Protein AF-A0A956ATU4-F1 (afdb_monomer_lite)

Sequence (246 aa):
MSSLQFRFESAPEGGYQGIFKASRLVDGAIAVQNAGSSNPGLYYQVGGSGLNGLFARGLDSARALASVNAALVKAYDARFGVGAWRRDAAKPPAEARLTSLQVSLPRSPEAIDPEVSAMMYSVGPVLGPAGLTDPATYAAIYADAFAEIARSHAEGHAIAGLRITMLSTGIYAARVADPPALFAQAAACIVDGLLAATRAHPELAKVIVLINTEAHPSSKERVAFARAAKARGLQFDSSGFSVPLA

pLDDT: mean 96.02, std 3.62, range [65.38, 98.81]

Structure (mmCIF, N/CA/C/O backbone):
data_AF-A0A956ATU4-F1
#
_entry.id   AF-A0A956ATU4-F1
#
loop_
_atom_site.group_PDB
_atom_site.id
_atom_site.type_symbol
_atom_site.label_atom_id
_atom_site.label_alt_id
_atom_site.label_comp_id
_atom_site.label_asym_id
_atom_site.label_entity_id
_atom_site.label_seq_id
_atom_site.pdbx_PDB_ins_code
_atom_site.Cartn_x
_atom_site.Cartn_y
_atom_site.Cartn_z
_atom_site.occupancy
_atom_site.B_iso_or_equiv
_atom_site.auth_seq_id
_atom_site.auth_comp_id
_atom_site.auth_asym_id
_atom_site.auth_atom_id
_atom_site.pdbx_PDB_model_num
ATOM 1 N N . MET A 1 1 ? -24.868 -2.137 10.047 1.00 65.38 1 MET A N 1
ATOM 2 C CA . MET A 1 1 ? -24.256 -2.472 8.743 1.00 65.38 1 MET A CA 1
ATOM 3 C C . MET A 1 1 ? -22.763 -2.265 8.885 1.00 65.38 1 MET A C 1
ATOM 5 O O . MET A 1 1 ? -22.383 -1.238 9.437 1.00 65.38 1 MET A O 1
ATOM 9 N N . SER A 1 2 ? -21.940 -3.234 8.491 1.00 92.31 2 SER A N 1
ATOM 10 C CA . SER A 1 2 ? -20.483 -3.081 8.507 1.00 92.31 2 SER A CA 1
ATOM 11 C C . SER A 1 2 ? -20.032 -2.210 7.328 1.00 92.31 2 SER A C 1
ATOM 13 O O . SER A 1 2 ? -20.683 -2.162 6.281 1.00 92.31 2 SER A O 1
ATOM 15 N N . SER A 1 3 ? -18.942 -1.470 7.505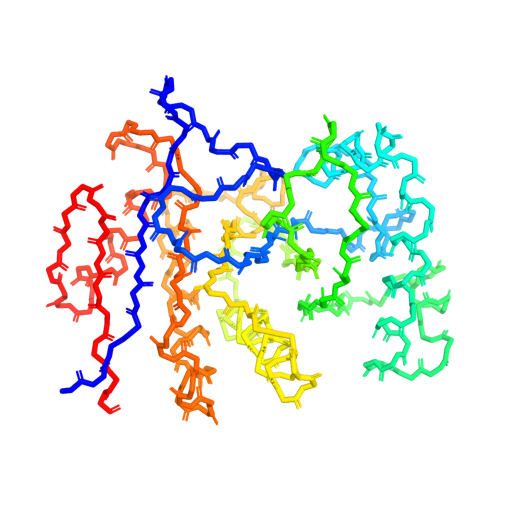 1.00 96.56 3 SER A N 1
ATOM 16 C CA . SER A 1 3 ? -18.352 -0.627 6.465 1.00 96.56 3 SER A CA 1
ATOM 17 C C . SER A 1 3 ? -16.832 -0.673 6.553 1.00 96.56 3 SER A C 1
ATOM 19 O O . SER A 1 3 ? -16.276 -0.842 7.635 1.00 96.56 3 SER A O 1
ATOM 21 N N . LEU A 1 4 ? -16.165 -0.515 5.410 1.00 98.19 4 LEU A N 1
ATOM 22 C CA . LEU A 1 4 ? -14.722 -0.306 5.353 1.00 98.19 4 LEU A CA 1
ATOM 23 C C . LEU A 1 4 ? -14.435 1.198 5.366 1.00 98.19 4 LEU A C 1
ATOM 25 O O . LEU A 1 4 ? -14.981 1.948 4.550 1.00 98.19 4 LEU A O 1
ATOM 29 N N . GLN A 1 5 ? -13.592 1.642 6.297 1.00 98.50 5 GLN A N 1
ATOM 30 C CA . GLN A 1 5 ? -13.282 3.058 6.484 1.00 98.50 5 GLN A CA 1
ATOM 31 C C . GLN A 1 5 ? -12.003 3.453 5.744 1.00 98.50 5 GLN A C 1
ATOM 33 O O . GLN A 1 5 ? -10.962 2.823 5.916 1.00 98.50 5 GLN A O 1
ATOM 38 N N . PHE A 1 6 ? -12.081 4.542 4.980 1.00 98.69 6 PHE A N 1
ATOM 39 C CA . PHE A 1 6 ? -10.954 5.179 4.308 1.00 98.69 6 PHE A CA 1
ATOM 40 C C . PHE A 1 6 ? -10.750 6.563 4.915 1.00 98.69 6 PHE A C 1
ATOM 42 O O . PHE A 1 6 ? -11.658 7.393 4.877 1.00 98.69 6 PHE A O 1
ATOM 49 N N . ARG A 1 7 ? -9.572 6.825 5.479 1.00 98.62 7 ARG A N 1
ATOM 50 C CA . ARG A 1 7 ? -9.251 8.094 6.140 1.00 98.62 7 ARG A CA 1
ATOM 51 C C . ARG A 1 7 ? -8.068 8.770 5.472 1.00 98.62 7 ARG A C 1
ATOM 53 O O . ARG A 1 7 ? -7.059 8.126 5.209 1.00 98.62 7 ARG A O 1
ATOM 60 N N . PHE A 1 8 ? -8.189 10.065 5.208 1.00 98.25 8 PHE A N 1
ATOM 61 C CA . PHE A 1 8 ? -7.073 10.877 4.739 1.00 98.25 8 PHE A CA 1
ATOM 62 C C . PHE A 1 8 ? -6.136 11.179 5.905 1.00 98.25 8 PHE A C 1
ATOM 64 O O . PHE A 1 8 ? -6.543 11.798 6.886 1.00 98.25 8 PHE A O 1
ATOM 71 N N . GLU A 1 9 ? -4.881 10.763 5.785 1.00 98.00 9 GLU A N 1
ATOM 72 C CA . GLU A 1 9 ? -3.866 10.927 6.818 1.00 98.00 9 GLU A CA 1
ATOM 73 C C . GLU A 1 9 ? -2.759 11.853 6.322 1.00 98.00 9 GLU A C 1
ATOM 75 O O . GLU A 1 9 ? -2.159 11.618 5.274 1.00 98.00 9 GLU A O 1
ATOM 80 N N . SER A 1 10 ? -2.487 12.899 7.095 1.00 97.38 10 SER A N 1
ATOM 81 C CA . SER A 1 10 ? -1.451 13.889 6.816 1.00 97.38 10 SER A CA 1
ATOM 82 C C . SER A 1 10 ? -0.654 14.150 8.086 1.00 97.38 10 SER A C 1
ATOM 84 O O . SER A 1 10 ? -1.182 14.027 9.196 1.00 97.38 10 SER A O 1
ATOM 86 N N . ALA A 1 11 ? 0.604 14.545 7.923 1.00 96.75 11 ALA A N 1
ATOM 87 C CA . ALA A 1 11 ? 1.411 15.015 9.034 1.00 96.75 11 ALA A CA 1
ATOM 88 C C . ALA A 1 11 ? 0.836 16.327 9.611 1.00 96.75 11 ALA A C 1
ATOM 90 O O . ALA A 1 11 ? 0.160 17.067 8.888 1.00 96.75 11 ALA A O 1
ATOM 91 N N . PRO A 1 12 ? 1.097 16.651 10.891 1.00 93.88 12 PRO A N 1
ATOM 92 C CA . PRO A 1 12 ? 0.608 17.881 11.528 1.00 93.88 12 PRO A CA 1
ATOM 93 C C . PRO A 1 12 ? 0.982 19.169 10.782 1.00 93.88 12 PRO A C 1
ATOM 95 O O . PRO A 1 12 ? 0.205 20.116 10.749 1.00 93.88 12 PRO A O 1
ATOM 98 N N . GLU A 1 13 ? 2.157 19.185 10.162 1.00 94.19 13 GLU A N 1
ATOM 99 C CA . GLU A 1 13 ? 2.682 20.263 9.323 1.00 94.19 13 GLU A CA 1
ATOM 100 C C . GLU A 1 13 ? 2.039 20.334 7.924 1.00 94.19 13 GLU A C 1
ATOM 102 O O . GLU A 1 13 ? 2.376 21.205 7.127 1.00 94.19 13 GLU A O 1
ATOM 107 N N . GLY A 1 14 ? 1.120 19.421 7.608 1.00 94.12 14 GLY A N 1
ATOM 108 C CA . GLY A 1 14 ? 0.378 19.374 6.350 1.00 94.12 14 GLY A CA 1
ATOM 109 C C . GLY A 1 14 ? 1.027 18.543 5.240 1.00 94.12 14 GLY A C 1
ATOM 110 O O . GLY A 1 14 ? 0.416 18.379 4.184 1.00 94.12 14 GLY A O 1
ATOM 111 N N . GLY A 1 15 ? 2.223 17.994 5.466 1.00 96.38 15 GLY A N 1
ATOM 112 C CA . GLY A 1 15 ? 2.891 17.071 4.543 1.00 96.38 15 GLY A CA 1
ATOM 113 C C . GLY A 1 15 ? 2.336 15.641 4.590 1.00 96.38 15 GLY A C 1
ATOM 114 O O . GLY A 1 15 ? 1.386 15.344 5.317 1.00 96.38 15 GLY A O 1
ATOM 115 N N . TYR A 1 16 ? 2.962 14.732 3.839 1.00 96.19 16 TYR A N 1
ATOM 116 C CA . TYR A 1 16 ? 2.726 13.291 3.991 1.00 96.19 16 TYR A CA 1
ATOM 117 C C . TYR A 1 16 ? 3.154 12.819 5.382 1.00 96.19 16 TYR A C 1
ATOM 119 O O . TYR A 1 16 ? 4.191 13.234 5.900 1.00 96.19 16 TYR A O 1
ATOM 127 N N . GLN A 1 17 ? 2.402 11.883 5.955 1.00 96.50 17 GLN A N 1
ATOM 128 C CA . GLN A 1 17 ? 2.787 11.213 7.188 1.00 96.50 17 GLN A CA 1
ATOM 129 C C . GLN A 1 17 ? 4.078 10.411 6.974 1.00 96.50 17 GLN A C 1
ATOM 131 O O . GLN A 1 17 ? 4.236 9.693 5.978 1.00 96.50 17 GLN A O 1
ATOM 136 N N . GLY A 1 18 ? 5.005 10.517 7.931 1.00 96.19 18 GLY A N 1
ATOM 137 C CA . GLY A 1 18 ? 6.262 9.772 7.901 1.00 96.19 18 GLY A CA 1
ATOM 138 C C . GLY A 1 18 ? 6.028 8.259 7.857 1.00 96.19 18 GLY A C 1
ATOM 139 O O . GLY A 1 18 ? 5.201 7.727 8.596 1.00 96.19 18 GLY A O 1
ATOM 140 N N . ILE A 1 19 ? 6.785 7.552 7.014 1.00 95.38 19 ILE A N 1
ATOM 141 C CA . ILE A 1 19 ? 6.571 6.123 6.720 1.00 95.38 19 ILE A CA 1
ATOM 142 C C . ILE A 1 19 ? 6.586 5.214 7.953 1.00 95.38 19 ILE A C 1
ATOM 144 O O . ILE A 1 19 ? 5.854 4.237 7.974 1.00 95.38 19 ILE A O 1
ATOM 148 N N . PHE A 1 20 ? 7.359 5.557 8.986 1.00 97.44 20 PHE A N 1
ATOM 149 C CA . PHE A 1 20 ? 7.457 4.801 10.235 1.00 97.44 20 PHE A CA 1
ATOM 150 C C . PHE A 1 20 ? 6.916 5.567 11.444 1.00 97.44 20 PHE A C 1
ATOM 152 O O . PHE A 1 20 ? 7.340 5.327 12.568 1.00 97.44 20 PHE A O 1
ATOM 159 N N . LYS A 1 21 ? 6.000 6.515 11.225 1.00 97.31 21 LYS A N 1
ATOM 160 C CA . LYS A 1 21 ? 5.284 7.204 12.304 1.00 97.31 21 LYS A CA 1
ATOM 161 C C . LYS A 1 21 ? 3.958 6.511 12.605 1.00 97.31 21 LYS A C 1
ATOM 163 O O . LYS A 1 21 ? 3.293 6.066 11.666 1.00 97.31 21 LYS A O 1
ATOM 168 N N . ALA A 1 22 ? 3.546 6.490 13.873 1.00 96.44 22 ALA A N 1
ATOM 169 C CA . ALA A 1 22 ? 2.198 6.085 14.265 1.00 96.44 22 ALA A CA 1
ATOM 170 C C . ALA A 1 22 ? 1.119 6.877 13.516 1.00 96.44 22 ALA A C 1
ATOM 172 O O . ALA A 1 22 ? 1.377 7.939 12.929 1.00 96.44 22 ALA A O 1
ATOM 173 N N . SER A 1 23 ? -0.094 6.335 13.526 1.00 97.44 23 SER A N 1
ATOM 174 C CA . SER A 1 23 ? -1.280 7.049 13.072 1.00 97.44 23 SER A CA 1
ATOM 175 C C . SER A 1 23 ? -1.981 7.686 14.262 1.00 97.44 23 SER A C 1
ATOM 177 O O . SER A 1 23 ? -2.080 7.080 15.316 1.00 97.44 23 SER A O 1
ATOM 179 N N . ARG A 1 24 ? -2.520 8.896 14.092 1.00 96.62 24 ARG A N 1
ATOM 180 C CA . ARG A 1 24 ? -3.414 9.514 15.094 1.00 96.62 24 ARG A CA 1
ATOM 181 C C . ARG A 1 24 ? -4.886 9.161 14.870 1.00 96.62 24 ARG A C 1
ATOM 183 O O . ARG A 1 24 ? -5.750 9.671 15.571 1.00 96.62 24 ARG A O 1
ATOM 190 N N . LEU A 1 25 ? -5.172 8.385 13.824 1.00 97.50 25 LEU A N 1
ATOM 191 C CA . LEU A 1 25 ? -6.524 8.053 13.368 1.00 97.50 25 LEU A CA 1
ATOM 192 C C . LEU A 1 25 ? -6.919 6.616 13.724 1.00 97.50 25 LEU A C 1
ATOM 194 O O . LEU A 1 25 ? -8.025 6.189 13.398 1.00 97.50 25 LEU A O 1
ATOM 198 N N . VAL A 1 26 ? -6.002 5.865 14.334 1.00 96.94 26 VAL A N 1
ATOM 199 C CA . VAL A 1 26 ? -6.155 4.453 14.666 1.00 96.94 26 VAL A CA 1
ATOM 200 C C . VAL A 1 26 ? -5.518 4.221 16.024 1.00 96.94 26 VAL A C 1
ATOM 202 O O . VAL A 1 26 ? -4.368 4.595 16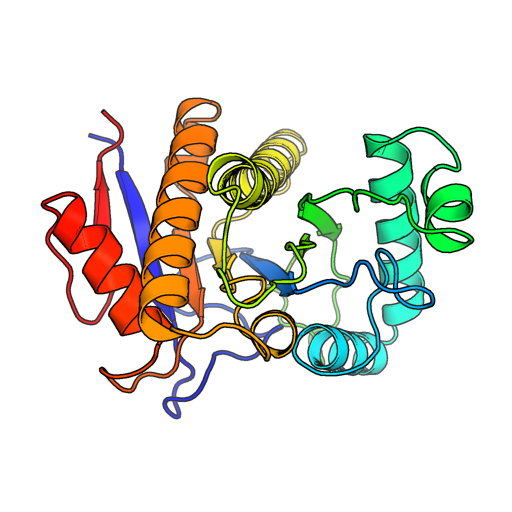.216 1.00 96.94 26 VAL A O 1
ATOM 205 N N . ASP A 1 27 ? -6.243 3.556 16.919 1.00 95.19 27 ASP A N 1
ATOM 206 C CA . ASP A 1 27 ? -5.684 3.060 18.172 1.00 95.19 27 ASP A CA 1
ATOM 207 C C . ASP A 1 27 ? -5.157 1.635 17.948 1.00 95.19 27 ASP A C 1
ATOM 209 O O . ASP A 1 27 ? -5.931 0.687 17.778 1.00 95.19 27 ASP A O 1
ATOM 213 N N . GLY A 1 28 ? -3.832 1.479 17.926 1.00 96.19 28 GLY A N 1
ATOM 214 C CA . GLY A 1 28 ? -3.166 0.181 17.835 1.00 96.19 28 GLY A CA 1
ATOM 215 C C . GLY A 1 28 ? -2.222 0.034 16.645 1.00 96.19 28 GLY A C 1
ATOM 216 O O . GLY A 1 28 ? -1.912 0.977 15.923 1.00 96.19 28 GLY A O 1
ATOM 217 N N . ALA A 1 29 ? -1.731 -1.191 16.457 1.00 98.00 29 ALA A N 1
ATOM 218 C CA . ALA A 1 29 ? -0.659 -1.447 15.510 1.00 98.00 29 ALA A CA 1
ATOM 219 C C . ALA A 1 29 ? -1.098 -1.223 14.055 1.00 98.00 29 ALA A C 1
ATOM 221 O O . ALA A 1 29 ? -2.154 -1.691 13.632 1.00 98.00 29 ALA A O 1
ATOM 222 N N . ILE A 1 30 ? -0.259 -0.566 13.261 1.00 98.62 30 ILE A N 1
ATOM 223 C CA . ILE A 1 30 ? -0.475 -0.343 11.835 1.00 98.62 30 ILE A CA 1
ATOM 224 C C . ILE A 1 30 ? 0.560 -1.079 10.986 1.00 98.62 30 ILE A C 1
ATOM 226 O O . ILE A 1 30 ? 1.699 -1.319 11.403 1.00 98.62 30 ILE A O 1
ATOM 230 N N . ALA A 1 31 ? 0.150 -1.405 9.764 1.00 98.56 31 ALA A N 1
ATOM 231 C CA . ALA A 1 31 ? 1.037 -1.778 8.676 1.00 98.56 31 ALA A CA 1
ATOM 232 C C . ALA A 1 31 ? 1.228 -0.581 7.734 1.00 98.56 31 ALA A C 1
ATOM 234 O O . ALA A 1 31 ? 0.293 0.184 7.485 1.00 98.56 31 ALA A O 1
ATOM 235 N N . VAL A 1 32 ? 2.431 -0.419 7.187 1.00 98.62 32 VAL A N 1
ATOM 236 C CA . VAL A 1 32 ? 2.765 0.684 6.272 1.00 98.62 32 VAL A CA 1
ATOM 237 C C . VAL A 1 32 ? 3.196 0.145 4.911 1.00 98.62 32 VAL A C 1
ATOM 239 O O . VAL A 1 32 ? 4.008 -0.774 4.822 1.00 98.62 32 VAL A O 1
ATOM 242 N N . GLN A 1 33 ? 2.636 0.684 3.832 1.00 98.56 33 GLN A N 1
ATOM 243 C CA . GLN A 1 33 ? 2.863 0.168 2.486 1.00 98.56 33 GLN A CA 1
ATOM 244 C C . GLN A 1 33 ? 4.092 0.805 1.831 1.00 98.56 33 GLN A C 1
ATOM 246 O O . GLN A 1 33 ? 4.177 2.023 1.669 1.00 98.56 33 GLN A O 1
ATOM 251 N N . ASN A 1 34 ? 5.030 -0.039 1.410 1.00 98.38 34 ASN A N 1
ATOM 252 C CA . ASN A 1 34 ? 6.177 0.341 0.595 1.00 98.38 34 ASN A CA 1
ATOM 253 C C . ASN A 1 34 ? 5.853 0.103 -0.891 1.00 98.38 34 ASN A C 1
ATOM 255 O O . ASN A 1 34 ? 5.348 -0.962 -1.256 1.00 98.38 34 ASN A O 1
ATOM 259 N N . ALA A 1 35 ? 6.169 1.086 -1.740 1.00 97.00 35 ALA A N 1
ATOM 260 C CA . ALA A 1 35 ? 6.158 0.942 -3.193 1.00 97.00 35 ALA A CA 1
ATOM 261 C C . ALA A 1 35 ? 7.471 0.304 -3.669 1.00 97.00 35 ALA A C 1
ATOM 263 O O . ALA A 1 35 ? 8.449 0.997 -3.958 1.00 97.00 35 ALA A O 1
ATOM 264 N N . GLY A 1 36 ? 7.465 -1.024 -3.718 1.00 96.12 36 GLY A N 1
ATOM 265 C CA . GLY A 1 36 ? 8.589 -1.866 -4.090 1.00 96.12 36 GLY A CA 1
ATOM 266 C C . GLY A 1 36 ? 8.957 -1.821 -5.571 1.00 96.12 36 GLY A C 1
ATOM 267 O O . GLY A 1 36 ? 8.361 -1.103 -6.374 1.00 96.12 36 GLY A O 1
ATOM 268 N N . SER A 1 37 ? 9.963 -2.616 -5.932 1.00 93.62 37 SER A N 1
ATOM 269 C CA . SER A 1 37 ? 10.554 -2.634 -7.269 1.00 93.62 37 SER A CA 1
ATOM 270 C C . SER A 1 37 ? 10.537 -4.028 -7.895 1.00 93.62 37 SER A C 1
ATOM 272 O O . SER A 1 37 ? 10.847 -5.026 -7.244 1.00 93.62 37 SER A O 1
ATOM 274 N N . SER A 1 38 ? 10.249 -4.065 -9.196 1.00 91.00 38 SER A N 1
ATOM 275 C CA . SER A 1 38 ? 10.442 -5.219 -10.086 1.00 91.00 38 SER A CA 1
ATOM 276 C C . SER A 1 38 ? 11.689 -5.094 -10.974 1.00 91.00 38 SER A C 1
ATOM 278 O O . SER A 1 38 ? 11.939 -5.947 -11.824 1.00 91.00 38 SER A O 1
ATOM 280 N N . ASN A 1 39 ? 12.495 -4.042 -10.800 1.00 89.31 39 ASN A N 1
ATOM 281 C CA . ASN A 1 39 ? 13.693 -3.827 -11.608 1.00 89.31 39 ASN A CA 1
ATOM 282 C C . ASN A 1 39 ? 14.831 -4.791 -11.218 1.00 89.31 39 ASN A C 1
ATOM 284 O O . ASN A 1 39 ? 15.001 -5.077 -10.026 1.00 89.31 39 ASN A O 1
ATOM 288 N N . PRO A 1 40 ? 15.678 -5.214 -12.178 1.00 86.50 40 PRO A N 1
ATOM 289 C CA . PRO A 1 40 ? 16.925 -5.915 -11.878 1.00 86.50 40 PRO A CA 1
ATOM 290 C C . PRO A 1 40 ? 17.763 -5.170 -10.827 1.00 86.50 40 PRO A C 1
ATOM 292 O O . PRO A 1 40 ? 17.869 -3.945 -10.861 1.00 86.50 40 PRO A O 1
ATOM 295 N N . GLY A 1 41 ? 18.343 -5.907 -9.876 1.00 88.31 41 GLY A N 1
ATOM 296 C CA . GLY A 1 41 ? 19.145 -5.348 -8.776 1.00 88.31 41 GLY A CA 1
ATOM 297 C C . GLY A 1 41 ? 18.345 -4.779 -7.594 1.00 88.31 41 GLY A C 1
ATOM 298 O O . GLY A 1 41 ? 18.927 -4.542 -6.541 1.00 88.31 41 GLY A O 1
ATOM 299 N N . LEU A 1 42 ? 17.026 -4.598 -7.733 1.00 92.38 42 LEU A N 1
ATOM 300 C CA . LEU A 1 42 ? 16.112 -4.201 -6.650 1.00 92.38 42 LEU A CA 1
ATOM 301 C C . LEU A 1 42 ? 14.824 -5.048 -6.630 1.00 92.38 42 LEU A C 1
ATOM 303 O O . LEU A 1 42 ? 13.813 -4.623 -6.072 1.00 92.38 42 LEU A O 1
ATOM 307 N N . TYR A 1 43 ? 14.835 -6.219 -7.269 1.00 95.00 43 TYR A N 1
ATOM 308 C CA . TYR A 1 43 ? 13.664 -7.083 -7.401 1.00 95.00 43 TYR A CA 1
ATOM 309 C C . TYR A 1 43 ? 13.242 -7.622 -6.030 1.00 95.00 43 TYR A C 1
ATOM 311 O O . TYR A 1 43 ? 13.978 -8.397 -5.415 1.00 95.00 43 TYR A O 1
ATOM 319 N N . TYR A 1 44 ? 12.069 -7.203 -5.545 1.00 96.50 44 TYR A N 1
ATOM 320 C CA . TYR A 1 44 ? 11.587 -7.551 -4.202 1.00 96.50 44 TYR A CA 1
ATOM 321 C C . TYR A 1 44 ? 12.641 -7.298 -3.112 1.00 96.50 44 TYR A C 1
ATOM 323 O O . TYR A 1 44 ? 12.933 -8.153 -2.279 1.00 96.50 44 TYR A O 1
ATOM 331 N N . GLN A 1 45 ? 13.230 -6.101 -3.147 1.00 96.12 45 GLN A N 1
ATOM 332 C CA . GLN A 1 45 ? 14.228 -5.648 -2.186 1.00 96.12 45 GLN A CA 1
ATOM 333 C C . GLN A 1 45 ? 13.968 -4.195 -1.768 1.00 96.12 45 GLN A C 1
ATOM 335 O O . GLN A 1 45 ? 13.664 -3.322 -2.591 1.00 96.12 45 GLN A O 1
ATOM 340 N N . VAL A 1 46 ? 14.097 -3.913 -0.475 1.00 97.69 46 VAL A N 1
ATOM 341 C CA . VAL A 1 46 ? 14.087 -2.552 0.060 1.00 97.69 46 VAL A CA 1
ATOM 342 C C . VAL A 1 46 ? 15.426 -1.886 -0.237 1.00 97.69 46 VAL A C 1
ATOM 344 O O . VAL A 1 46 ? 16.482 -2.420 0.112 1.00 97.69 46 VAL A O 1
ATOM 347 N N . GLY A 1 47 ? 15.382 -0.733 -0.902 1.00 96.62 47 GLY A N 1
ATOM 348 C CA . GLY A 1 47 ? 16.570 -0.033 -1.380 1.00 96.62 47 GLY A CA 1
ATOM 349 C C . GLY A 1 47 ? 16.249 1.060 -2.399 1.00 96.62 47 GLY A C 1
ATOM 350 O O . GLY A 1 47 ? 15.095 1.433 -2.609 1.00 96.62 47 GLY A O 1
ATOM 351 N N . GLY A 1 48 ? 17.290 1.555 -3.068 1.00 94.62 48 GLY A N 1
ATOM 352 C CA . GLY A 1 48 ? 17.154 2.511 -4.166 1.00 94.62 48 GLY A CA 1
ATOM 353 C C . GLY A 1 48 ? 16.673 3.896 -3.723 1.00 94.62 48 GLY A C 1
ATOM 354 O O . GLY A 1 48 ? 17.139 4.449 -2.728 1.00 94.62 48 GLY A O 1
ATOM 355 N N . SER A 1 49 ? 15.769 4.485 -4.506 1.00 93.31 49 SER A N 1
ATOM 356 C CA . SER A 1 49 ? 15.278 5.858 -4.346 1.00 93.31 49 SER A CA 1
ATOM 357 C C . SER A 1 49 ? 13.752 5.911 -4.169 1.00 93.31 49 SER A C 1
ATOM 359 O O . SER A 1 49 ? 13.090 4.884 -4.011 1.00 93.31 49 SER A O 1
ATOM 361 N N . GLY A 1 50 ? 13.183 7.122 -4.136 1.00 94.00 50 GLY A N 1
ATOM 362 C CA . GLY A 1 50 ? 11.746 7.326 -3.943 1.00 94.00 50 GLY A CA 1
ATOM 363 C C . GLY A 1 50 ? 11.251 6.794 -2.595 1.00 94.00 50 GLY A C 1
ATOM 364 O O . GLY A 1 50 ? 11.973 6.851 -1.596 1.00 94.00 50 GLY A O 1
ATOM 365 N N . LEU A 1 51 ? 10.022 6.268 -2.575 1.00 96.00 51 LEU A N 1
ATOM 366 C CA . LEU A 1 51 ? 9.422 5.704 -1.365 1.00 96.00 51 LEU A CA 1
ATOM 367 C C . LEU A 1 51 ? 10.206 4.488 -0.856 1.00 96.00 51 LEU A C 1
ATOM 369 O O . LEU A 1 51 ? 10.532 4.442 0.325 1.00 96.00 51 LEU A O 1
ATOM 373 N N . ASN A 1 52 ? 10.604 3.564 -1.735 1.00 97.31 52 ASN A N 1
ATOM 374 C CA . ASN A 1 52 ? 11.403 2.402 -1.336 1.00 97.31 52 ASN A CA 1
ATOM 375 C C . ASN A 1 52 ? 12.741 2.807 -0.689 1.00 97.31 52 ASN A C 1
ATOM 377 O O . ASN A 1 52 ? 13.149 2.245 0.326 1.00 97.31 52 ASN A O 1
ATOM 381 N N . GLY A 1 53 ? 13.389 3.849 -1.221 1.00 97.19 53 GLY A N 1
ATOM 382 C CA . GLY A 1 53 ? 14.606 4.419 -0.642 1.00 97.19 53 GLY A CA 1
ATOM 383 C C . GLY A 1 53 ? 14.385 5.138 0.694 1.00 97.19 53 GLY A C 1
ATOM 384 O O . GLY A 1 53 ? 15.275 5.132 1.542 1.00 97.19 53 GLY A O 1
ATOM 385 N N . LEU A 1 54 ? 13.211 5.745 0.917 1.00 96.81 54 LEU A N 1
ATOM 386 C CA . LEU A 1 54 ? 12.838 6.287 2.232 1.00 96.81 54 LEU A CA 1
ATOM 387 C C . LEU A 1 54 ? 12.735 5.163 3.270 1.00 96.81 54 LEU A C 1
ATOM 389 O O . LEU A 1 54 ? 13.294 5.300 4.357 1.00 96.81 54 LEU A O 1
ATOM 393 N N . PHE A 1 55 ? 12.096 4.042 2.912 1.00 98.06 55 PHE A N 1
ATOM 394 C CA . PHE A 1 55 ? 12.059 2.841 3.752 1.00 98.06 55 PHE A CA 1
ATOM 395 C C . PHE A 1 55 ? 13.464 2.312 4.028 1.00 98.06 55 PHE A C 1
ATOM 397 O O . PHE A 1 55 ? 13.787 2.052 5.183 1.00 98.06 55 PHE A O 1
ATOM 404 N N . ALA A 1 56 ? 14.321 2.228 3.006 1.00 97.94 56 ALA A N 1
ATOM 405 C CA . ALA A 1 56 ? 15.701 1.781 3.172 1.00 97.94 56 ALA A CA 1
ATOM 406 C C . ALA A 1 56 ? 16.460 2.623 4.203 1.00 97.94 56 ALA A C 1
ATOM 408 O O . ALA A 1 56 ? 17.002 2.069 5.152 1.00 97.94 56 ALA A O 1
ATOM 409 N N . ARG A 1 57 ? 16.404 3.958 4.088 1.00 97.19 57 ARG A N 1
ATOM 410 C CA . ARG A 1 57 ? 17.061 4.867 5.041 1.00 97.19 57 ARG A CA 1
ATOM 411 C C . ARG A 1 57 ? 16.545 4.700 6.468 1.00 97.19 57 ARG A C 1
ATOM 413 O O . ARG A 1 57 ? 17.350 4.628 7.389 1.00 97.19 57 ARG A O 1
ATOM 420 N N . GLY A 1 58 ? 15.227 4.624 6.659 1.00 96.06 58 GLY A N 1
ATOM 421 C CA . GLY A 1 58 ? 14.660 4.430 7.997 1.00 96.06 58 GLY A CA 1
ATOM 422 C C . GLY A 1 58 ? 15.032 3.069 8.600 1.00 96.06 58 GLY A C 1
ATOM 423 O O . GLY A 1 58 ? 15.364 2.986 9.780 1.00 96.06 58 GLY A O 1
ATOM 424 N N . LEU A 1 59 ? 15.056 2.009 7.783 1.00 97.62 59 LEU A N 1
ATOM 425 C CA . LEU A 1 59 ? 15.499 0.682 8.212 1.00 97.62 59 LEU A CA 1
ATOM 426 C C . LEU A 1 59 ? 17.003 0.635 8.495 1.00 97.62 59 LEU A C 1
ATOM 428 O O . LEU A 1 59 ? 17.409 -0.061 9.419 1.00 97.62 59 LEU A O 1
ATOM 432 N N . ASP A 1 60 ? 17.831 1.362 7.748 1.00 96.56 60 ASP A N 1
ATOM 433 C CA . ASP A 1 60 ? 19.264 1.491 8.029 1.00 96.56 60 ASP A CA 1
ATOM 434 C C . ASP A 1 60 ? 19.506 2.208 9.359 1.00 96.56 60 ASP A C 1
ATOM 436 O O . ASP A 1 60 ? 20.292 1.727 10.177 1.00 96.56 60 ASP A O 1
ATOM 440 N N . SER A 1 61 ? 18.776 3.296 9.634 1.00 95.19 61 SER A N 1
ATOM 441 C CA . SER A 1 61 ? 18.803 3.963 10.944 1.00 95.19 61 SER A CA 1
ATOM 442 C C . SER A 1 61 ? 18.401 3.016 12.079 1.00 95.19 61 SER A C 1
ATOM 444 O O . SER A 1 61 ? 19.019 3.035 13.140 1.00 95.19 61 SER A O 1
ATOM 446 N N . ALA A 1 62 ? 17.435 2.126 11.832 1.00 95.75 62 ALA A N 1
ATOM 447 C CA . ALA A 1 62 ? 17.027 1.073 12.761 1.00 95.75 62 ALA A CA 1
ATOM 448 C C . ALA A 1 62 ? 17.966 -0.155 12.785 1.00 95.75 62 ALA A C 1
ATOM 450 O O . ALA A 1 62 ? 17.704 -1.104 13.523 1.00 95.75 62 ALA A O 1
ATOM 451 N N . ARG A 1 63 ? 19.032 -0.181 11.966 1.00 96.12 63 ARG A N 1
ATOM 452 C CA . ARG A 1 63 ? 19.930 -1.339 11.750 1.00 96.12 63 ARG A CA 1
ATOM 453 C C . ARG A 1 63 ? 19.186 -2.626 11.361 1.00 96.12 63 ARG A C 1
ATOM 455 O O . ARG A 1 63 ? 19.569 -3.732 11.736 1.00 96.12 63 ARG A O 1
ATOM 462 N N . ALA A 1 64 ? 18.116 -2.466 10.593 1.00 96.88 64 ALA A N 1
ATOM 463 C CA . ALA A 1 64 ? 17.135 -3.490 10.258 1.00 96.88 64 ALA A CA 1
ATOM 464 C C . ALA A 1 64 ? 17.065 -3.823 8.761 1.00 96.88 64 ALA A C 1
ATOM 466 O O . ALA A 1 64 ? 16.391 -4.779 8.383 1.00 96.88 64 ALA A O 1
ATOM 467 N N . LEU A 1 65 ? 17.730 -3.059 7.886 1.00 97.31 65 LEU A N 1
ATOM 468 C CA . LEU A 1 65 ? 17.560 -3.218 6.437 1.00 97.31 65 LEU A CA 1
ATOM 469 C C . LEU A 1 65 ? 17.897 -4.635 5.954 1.00 97.31 65 LEU A C 1
ATOM 471 O O . LEU A 1 65 ? 17.128 -5.240 5.207 1.00 97.31 65 LEU A O 1
ATOM 475 N N . ALA A 1 66 ? 19.024 -5.190 6.406 1.00 97.12 66 ALA A N 1
ATOM 476 C CA . ALA A 1 66 ? 19.459 -6.528 6.009 1.00 97.12 66 ALA A CA 1
ATOM 477 C C . ALA A 1 66 ? 18.488 -7.626 6.479 1.00 97.12 66 ALA A C 1
ATOM 479 O O . ALA A 1 66 ? 18.164 -8.531 5.709 1.00 97.12 66 ALA A O 1
ATOM 480 N N . SER A 1 67 ? 17.989 -7.543 7.717 1.00 97.19 67 SER A N 1
ATOM 481 C CA . SER A 1 67 ? 17.061 -8.537 8.267 1.00 97.19 67 SER A CA 1
ATOM 482 C C . SER A 1 67 ? 15.675 -8.446 7.628 1.00 97.19 67 SER A C 1
ATOM 484 O O . SER A 1 67 ? 15.094 -9.483 7.309 1.00 97.19 67 SER A O 1
ATOM 486 N N . VAL A 1 68 ? 15.176 -7.235 7.359 1.00 97.81 68 VAL A N 1
ATOM 487 C CA . VAL A 1 68 ? 13.916 -7.026 6.630 1.00 97.81 68 VAL A CA 1
ATOM 488 C C . VAL A 1 68 ? 14.017 -7.549 5.198 1.00 97.81 68 VAL A C 1
ATOM 490 O O . VAL A 1 68 ? 13.119 -8.260 4.756 1.00 97.81 68 VAL A O 1
ATOM 493 N N . ASN A 1 69 ? 15.120 -7.287 4.489 1.00 98.19 69 ASN A N 1
ATOM 494 C CA . ASN A 1 69 ? 15.331 -7.853 3.154 1.00 98.19 69 ASN A CA 1
ATOM 495 C C . ASN A 1 69 ? 15.398 -9.387 3.185 1.00 98.19 69 ASN A C 1
ATOM 497 O O . ASN A 1 69 ? 14.767 -10.039 2.359 1.00 98.19 69 ASN A O 1
ATOM 501 N N . ALA A 1 70 ? 16.076 -9.988 4.167 1.00 97.69 70 ALA A N 1
ATOM 502 C CA . ALA A 1 70 ? 16.090 -11.444 4.319 1.00 97.69 70 ALA A CA 1
ATOM 503 C C . ALA A 1 70 ? 14.691 -12.024 4.610 1.00 97.69 70 ALA A C 1
ATOM 505 O O . ALA A 1 70 ? 14.346 -13.094 4.107 1.00 97.69 70 ALA A O 1
ATOM 506 N N . ALA A 1 71 ? 13.873 -11.332 5.406 1.00 97.94 71 ALA A N 1
ATOM 507 C CA . ALA A 1 71 ? 12.496 -11.734 5.672 1.00 97.94 71 ALA A CA 1
ATOM 508 C C . ALA A 1 71 ? 11.596 -11.577 4.434 1.00 97.94 71 ALA A C 1
ATOM 510 O O . ALA A 1 71 ? 10.759 -12.441 4.180 1.00 97.94 71 ALA A O 1
ATOM 511 N N . LEU A 1 72 ? 11.822 -10.547 3.615 1.00 98.00 72 LEU A N 1
ATOM 512 C CA . LEU A 1 72 ? 11.116 -10.351 2.349 1.00 98.00 72 LEU A CA 1
ATOM 513 C C . LEU A 1 72 ? 11.424 -11.470 1.344 1.00 98.00 72 LEU A C 1
ATOM 515 O O . LEU A 1 72 ? 10.505 -11.991 0.718 1.00 98.00 72 LEU A O 1
ATOM 519 N N . VAL A 1 73 ? 12.685 -11.909 1.251 1.00 97.69 73 VAL A N 1
ATOM 520 C CA . VAL A 1 73 ? 13.073 -13.084 0.448 1.00 97.69 73 VAL A CA 1
ATOM 521 C C . VAL A 1 73 ? 12.319 -14.334 0.904 1.00 97.69 73 VAL A C 1
ATOM 523 O O . VAL A 1 73 ? 11.770 -15.058 0.077 1.00 97.69 73 VAL A O 1
ATOM 526 N N . LYS A 1 74 ? 12.238 -14.572 2.219 1.00 98.00 74 LYS A N 1
ATOM 527 C CA . LYS A 1 74 ? 11.485 -15.710 2.771 1.00 98.00 74 LYS A CA 1
ATOM 528 C C . LYS A 1 74 ? 9.993 -15.623 2.452 1.00 98.00 74 LYS A C 1
ATOM 530 O O . LYS A 1 74 ? 9.412 -16.632 2.072 1.00 98.00 74 LYS A O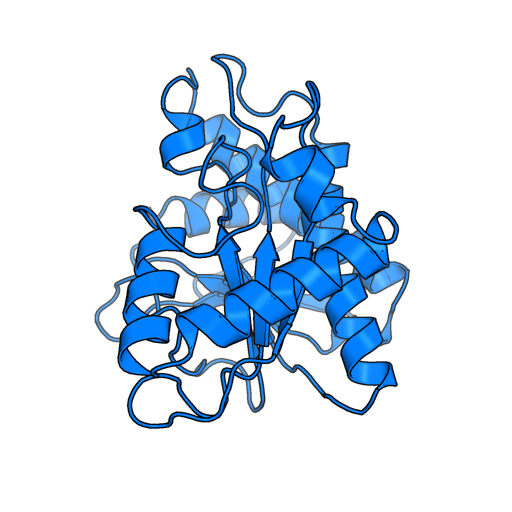 1
ATOM 535 N N . ALA A 1 75 ? 9.384 -14.443 2.582 1.00 97.75 75 ALA A N 1
ATOM 536 C CA . ALA A 1 75 ? 7.977 -14.232 2.241 1.00 97.75 75 ALA A CA 1
ATOM 537 C C . ALA A 1 75 ? 7.715 -14.473 0.744 1.00 97.75 75 ALA A C 1
ATOM 539 O O . ALA A 1 75 ? 6.732 -15.115 0.379 1.00 97.75 75 ALA A O 1
ATOM 540 N N . TYR A 1 76 ? 8.630 -14.026 -0.120 1.00 97.81 76 TYR A N 1
ATOM 541 C CA . TYR A 1 76 ? 8.550 -14.263 -1.558 1.00 97.81 76 TYR A CA 1
ATOM 542 C C . TYR A 1 76 ? 8.633 -15.758 -1.887 1.00 97.81 76 TYR A C 1
ATOM 544 O O . TYR A 1 76 ? 7.782 -16.285 -2.600 1.00 97.81 76 TYR A O 1
ATOM 552 N N . ASP A 1 77 ? 9.625 -16.457 -1.335 1.00 97.88 77 ASP A N 1
ATOM 553 C CA . ASP A 1 77 ? 9.800 -17.898 -1.531 1.00 97.88 77 ASP A CA 1
ATOM 554 C C . ASP A 1 77 ? 8.627 -18.707 -0.958 1.00 97.88 77 ASP A C 1
ATOM 556 O O . ASP A 1 77 ? 8.218 -19.702 -1.552 1.00 97.88 77 ASP A O 1
ATOM 560 N N . ALA A 1 78 ? 8.036 -18.275 0.159 1.00 96.69 78 ALA A N 1
ATOM 561 C CA . ALA A 1 78 ? 6.841 -18.906 0.710 1.00 96.69 78 ALA A CA 1
ATOM 562 C C . ALA A 1 78 ? 5.641 -18.795 -0.244 1.00 96.69 78 ALA A C 1
ATOM 564 O O . ALA A 1 78 ? 4.886 -19.754 -0.391 1.00 96.69 78 ALA A O 1
ATOM 565 N N . ARG A 1 79 ? 5.483 -17.654 -0.930 1.00 96.25 79 ARG A N 1
ATOM 566 C CA . ARG A 1 79 ? 4.373 -17.430 -1.869 1.00 96.25 79 ARG A CA 1
ATOM 567 C C . ARG A 1 79 ? 4.591 -18.078 -3.235 1.00 96.25 79 ARG A C 1
ATOM 569 O O . ARG A 1 79 ? 3.637 -18.513 -3.873 1.00 96.25 79 ARG A O 1
ATOM 576 N N . PHE A 1 80 ? 5.833 -18.128 -3.704 1.00 96.12 80 PHE A N 1
ATOM 577 C CA . PHE A 1 80 ? 6.156 -18.472 -5.092 1.00 96.12 80 PHE A CA 1
ATOM 578 C C . PHE A 1 80 ? 7.002 -19.738 -5.262 1.00 96.12 80 PHE A C 1
ATOM 580 O O . PHE A 1 80 ? 7.340 -20.110 -6.392 1.00 96.12 80 PHE A O 1
ATOM 587 N N . GLY A 1 81 ? 7.310 -20.414 -4.158 1.00 97.25 81 GLY A N 1
ATOM 588 C CA . GLY A 1 81 ? 8.102 -21.633 -4.099 1.00 97.25 81 GLY A CA 1
ATOM 589 C C . GLY A 1 81 ? 9.546 -21.376 -3.672 1.00 97.25 81 GLY A C 1
ATOM 590 O O . GLY A 1 81 ? 10.139 -20.339 -3.968 1.00 97.25 81 GLY A O 1
ATOM 591 N N . VAL A 1 82 ? 10.138 -22.364 -3.002 1.00 97.62 82 VAL A N 1
ATOM 592 C CA . VAL A 1 82 ? 11.502 -22.283 -2.460 1.00 97.62 82 VAL A CA 1
ATOM 593 C C . VAL A 1 82 ? 12.513 -21.878 -3.545 1.00 97.62 82 VAL A C 1
ATOM 595 O O . VAL A 1 82 ? 12.544 -22.439 -4.649 1.00 97.62 82 VAL A O 1
ATOM 598 N N . GLY A 1 83 ? 13.343 -20.878 -3.236 1.00 96.69 83 GLY A N 1
ATOM 599 C CA . GLY A 1 83 ? 14.361 -20.337 -4.134 1.00 96.69 83 GLY A CA 1
ATOM 600 C C . GLY A 1 83 ? 13.817 -19.544 -5.326 1.00 96.69 83 GLY A C 1
ATOM 601 O O . GLY A 1 83 ? 14.594 -19.235 -6.234 1.00 96.69 83 GLY A O 1
ATOM 602 N N . ALA A 1 84 ? 12.515 -19.237 -5.372 1.00 96.62 84 ALA A N 1
ATOM 603 C CA . ALA A 1 84 ? 11.920 -18.437 -6.438 1.00 96.62 84 ALA A CA 1
ATOM 604 C C . ALA A 1 84 ? 12.511 -17.033 -6.491 1.00 96.62 84 ALA A C 1
ATOM 606 O O . ALA A 1 84 ? 12.841 -16.571 -7.580 1.00 96.62 84 ALA A O 1
ATOM 607 N N . TRP A 1 85 ? 12.732 -16.393 -5.342 1.00 96.56 85 TRP A N 1
ATOM 608 C CA . TRP A 1 85 ? 13.313 -15.059 -5.300 1.00 96.56 85 TRP A CA 1
ATOM 609 C C . TRP A 1 85 ? 14.686 -15.039 -5.959 1.00 96.56 85 TRP A C 1
ATOM 611 O O . TRP A 1 85 ? 14.948 -14.185 -6.791 1.00 96.56 85 TRP A O 1
ATOM 621 N N . ARG A 1 86 ? 15.558 -16.012 -5.664 1.00 95.44 86 ARG A N 1
ATOM 622 C CA . ARG A 1 86 ? 16.904 -16.049 -6.255 1.00 95.44 86 ARG A CA 1
ATOM 623 C C . ARG A 1 86 ? 16.859 -16.208 -7.778 1.00 95.44 86 ARG A C 1
ATOM 625 O O . ARG A 1 86 ? 17.659 -15.579 -8.467 1.00 95.44 86 ARG A O 1
ATOM 632 N N . ARG A 1 87 ? 15.955 -17.049 -8.297 1.00 94.75 87 ARG A N 1
ATOM 633 C CA . ARG A 1 87 ? 15.775 -17.233 -9.749 1.00 94.75 87 ARG A CA 1
ATOM 634 C C . ARG A 1 87 ? 15.266 -15.950 -10.402 1.00 94.75 87 ARG A C 1
ATOM 636 O O . ARG A 1 87 ? 15.865 -15.485 -11.368 1.00 94.75 87 ARG A O 1
ATOM 643 N N . ASP A 1 88 ? 14.215 -15.372 -9.832 1.00 95.12 88 ASP A N 1
ATOM 644 C CA . ASP A 1 88 ? 13.528 -14.209 -10.387 1.00 95.12 88 ASP A CA 1
ATOM 645 C C . ASP A 1 88 ? 14.372 -12.930 -10.214 1.00 95.12 88 ASP A C 1
ATOM 647 O O . ASP A 1 88 ? 14.445 -12.112 -11.115 1.00 95.12 88 ASP A O 1
ATOM 651 N N . ALA A 1 89 ? 15.109 -12.758 -9.117 1.00 93.56 89 ALA A N 1
ATOM 652 C CA . ALA A 1 89 ? 15.974 -11.595 -8.914 1.00 93.56 89 ALA A CA 1
ATOM 653 C C . ALA A 1 89 ? 17.192 -11.586 -9.853 1.00 93.56 89 ALA A C 1
ATOM 655 O O . ALA A 1 89 ? 17.638 -10.517 -10.272 1.00 93.56 89 ALA A O 1
ATOM 656 N N . ALA A 1 90 ? 17.727 -12.764 -10.200 1.00 91.19 90 ALA A N 1
ATOM 657 C CA . ALA A 1 90 ? 18.828 -12.888 -11.157 1.00 91.19 90 ALA A CA 1
ATOM 658 C C . ALA A 1 90 ? 18.379 -12.575 -12.593 1.00 91.19 90 ALA A C 1
ATOM 660 O O . ALA A 1 90 ? 19.132 -11.988 -13.371 1.00 91.19 90 ALA A O 1
ATOM 661 N N . LYS A 1 91 ? 17.149 -12.963 -12.940 1.00 89.81 91 LYS A N 1
ATOM 662 C CA . LYS A 1 91 ? 16.521 -12.671 -14.225 1.00 89.81 91 LYS A CA 1
ATOM 663 C C . LYS A 1 91 ? 15.022 -12.454 -14.001 1.00 89.81 91 LYS A C 1
ATOM 665 O O . LYS A 1 91 ? 14.282 -13.442 -14.011 1.00 89.81 91 LYS A O 1
ATOM 670 N N . PRO A 1 92 ? 14.580 -11.194 -13.814 1.00 89.06 92 PRO A N 1
ATOM 671 C CA . PRO A 1 92 ? 13.171 -10.909 -13.588 1.00 89.06 92 PRO A CA 1
ATOM 672 C C . PRO A 1 92 ? 12.300 -11.520 -14.686 1.00 89.06 92 PRO A C 1
ATOM 674 O O . PRO A 1 92 ? 12.682 -11.461 -15.863 1.00 89.06 92 PRO A O 1
ATOM 677 N N . PRO A 1 93 ? 11.167 -12.148 -14.325 1.00 86.88 93 PRO A N 1
ATOM 678 C CA . PRO A 1 93 ? 10.246 -12.685 -15.313 1.00 86.88 93 PRO A CA 1
ATOM 679 C C . PRO A 1 93 ? 9.740 -11.558 -16.223 1.00 86.88 93 PRO A C 1
ATOM 681 O O . PRO A 1 93 ? 9.653 -10.403 -15.804 1.00 86.88 93 PRO A O 1
ATOM 684 N N . ALA A 1 94 ? 9.419 -11.898 -17.476 1.00 81.88 94 ALA A N 1
ATOM 685 C CA . ALA A 1 94 ? 8.922 -10.926 -18.456 1.00 81.88 94 ALA A CA 1
ATOM 686 C C . ALA A 1 94 ? 7.662 -10.207 -17.948 1.00 81.88 94 ALA A C 1
ATOM 688 O O . ALA A 1 94 ? 7.520 -8.999 -18.121 1.00 81.88 94 ALA A O 1
ATOM 689 N N . GLU A 1 95 ? 6.805 -10.950 -17.252 1.00 85.31 95 GLU A N 1
ATOM 690 C CA . GLU A 1 95 ? 5.729 -10.413 -16.432 1.00 85.31 95 GLU A CA 1
ATOM 691 C C . GLU A 1 95 ? 6.164 -10.480 -14.970 1.00 85.31 95 GLU A C 1
ATOM 693 O O . GLU A 1 95 ? 6.289 -11.558 -14.384 1.00 85.31 95 GLU A O 1
ATOM 698 N N . ALA A 1 96 ? 6.452 -9.314 -14.389 1.00 86.12 96 ALA A N 1
ATOM 699 C CA . ALA A 1 96 ? 6.802 -9.218 -12.980 1.00 86.12 96 ALA A CA 1
ATOM 700 C C . ALA A 1 96 ? 5.664 -9.771 -12.115 1.00 86.12 96 ALA A C 1
ATOM 702 O O . ALA A 1 96 ? 4.489 -9.529 -12.391 1.00 86.12 96 ALA A O 1
ATOM 703 N N . ARG A 1 97 ? 6.006 -10.464 -11.025 1.00 93.19 97 ARG A N 1
ATOM 704 C CA . ARG A 1 97 ? 4.996 -10.878 -10.050 1.00 93.19 97 ARG A CA 1
ATOM 705 C C . ARG A 1 97 ? 4.510 -9.638 -9.313 1.00 93.19 97 ARG A C 1
ATOM 707 O O . ARG A 1 97 ? 5.268 -9.056 -8.547 1.00 93.19 97 ARG A O 1
ATOM 714 N N . LEU A 1 98 ? 3.282 -9.213 -9.580 1.00 96.44 98 LEU A N 1
ATOM 715 C CA . LEU A 1 98 ? 2.667 -8.063 -8.925 1.00 96.44 98 LEU A CA 1
ATOM 716 C C . LEU A 1 98 ? 1.868 -8.570 -7.724 1.00 96.44 98 LEU A C 1
ATOM 718 O O . LEU A 1 98 ? 0.841 -9.217 -7.888 1.00 96.44 98 LEU A O 1
ATOM 722 N N . THR A 1 99 ? 2.382 -8.344 -6.518 1.00 97.94 99 THR A N 1
ATOM 723 C CA . THR A 1 99 ? 1.736 -8.760 -5.263 1.00 97.94 99 THR A CA 1
ATOM 724 C C . THR A 1 99 ? 2.190 -7.864 -4.120 1.00 97.94 99 THR A C 1
ATOM 726 O O . THR A 1 99 ? 3.223 -7.187 -4.210 1.00 97.94 99 THR A O 1
ATOM 729 N N . SER A 1 100 ? 1.449 -7.931 -3.021 1.00 98.56 100 SER A N 1
ATOM 730 C CA . SER A 1 100 ? 1.874 -7.446 -1.711 1.00 98.56 100 SER A CA 1
ATOM 731 C C . SER A 1 100 ? 2.394 -8.598 -0.852 1.00 98.56 100 SER A C 1
ATOM 733 O O . SER A 1 100 ? 1.870 -9.706 -0.932 1.00 98.56 100 SER A O 1
ATOM 735 N N . LEU A 1 101 ? 3.437 -8.343 -0.060 1.00 98.50 101 LEU A N 1
ATOM 736 C CA . LEU A 1 101 ? 3.987 -9.263 0.936 1.00 98.50 101 LEU A CA 1
ATOM 737 C C . LEU A 1 101 ? 4.151 -8.526 2.261 1.00 98.50 101 LEU A C 1
ATOM 739 O O . LEU A 1 101 ? 4.725 -7.434 2.292 1.00 98.50 101 LEU A O 1
ATOM 743 N N . GLN A 1 102 ? 3.708 -9.133 3.358 1.00 98.12 102 GLN A N 1
ATOM 744 C CA . GLN A 1 102 ? 3.930 -8.562 4.678 1.00 98.12 102 GLN A CA 1
ATOM 745 C C . GLN A 1 102 ? 5.262 -9.018 5.270 1.00 98.12 102 GLN A C 1
ATOM 747 O O . GLN A 1 102 ? 5.627 -10.193 5.226 1.00 98.12 102 GLN A O 1
ATOM 752 N N . VAL A 1 103 ? 5.962 -8.072 5.888 1.00 97.50 103 VAL A N 1
ATOM 753 C CA . VAL A 1 103 ? 7.177 -8.305 6.665 1.00 97.50 103 VAL A CA 1
ATOM 754 C C . VAL A 1 103 ? 7.052 -7.587 8.000 1.00 97.50 103 VAL A C 1
ATOM 756 O O . VAL A 1 103 ? 6.758 -6.391 8.035 1.00 97.50 103 VAL A O 1
ATOM 759 N N . SER A 1 104 ? 7.278 -8.296 9.104 1.00 96.06 104 SER A N 1
ATOM 760 C CA . SER A 1 104 ? 7.293 -7.680 10.432 1.00 96.06 104 SER A CA 1
ATOM 761 C C . SER A 1 104 ? 8.462 -6.708 10.554 1.00 96.06 104 SER A C 1
ATOM 763 O O . SER A 1 104 ? 9.571 -6.988 10.090 1.00 96.06 104 SER A O 1
ATOM 765 N N . LEU A 1 105 ? 8.218 -5.571 11.197 1.00 96.31 105 LEU A N 1
ATOM 766 C CA . LEU A 1 105 ? 9.245 -4.578 11.473 1.00 96.31 105 LEU A CA 1
ATOM 767 C C . LEU A 1 105 ? 9.806 -4.787 12.884 1.00 96.31 105 LEU A C 1
ATOM 769 O O . LEU A 1 105 ? 9.061 -5.131 13.805 1.00 96.31 105 LEU A O 1
ATOM 773 N N . PRO A 1 106 ? 11.123 -4.615 13.084 1.00 91.56 106 PRO A N 1
ATOM 774 C CA . PRO A 1 106 ? 11.696 -4.715 14.413 1.00 91.56 106 PRO A CA 1
ATOM 775 C C . PRO A 1 106 ? 11.285 -3.519 15.268 1.00 91.56 106 PRO A C 1
ATOM 777 O O . PRO A 1 106 ? 11.067 -2.414 14.774 1.00 91.56 106 PRO A O 1
ATOM 780 N N . ARG A 1 107 ? 11.265 -3.726 16.585 1.00 89.06 107 ARG A N 1
ATOM 781 C CA . ARG A 1 107 ? 11.109 -2.627 17.536 1.00 89.06 107 ARG A CA 1
ATOM 782 C C . ARG A 1 107 ? 12.386 -1.796 17.556 1.00 89.06 107 ARG A C 1
ATOM 784 O O . ARG A 1 107 ? 13.437 -2.283 17.960 1.00 89.06 107 ARG A O 1
ATOM 791 N N . SER A 1 108 ? 12.279 -0.543 17.142 1.00 90.31 108 SER A N 1
ATOM 792 C CA . SER A 1 108 ? 13.366 0.430 17.206 1.00 90.31 108 SER A CA 1
ATOM 793 C C . SER A 1 108 ? 12.752 1.805 17.463 1.00 90.31 108 SER A C 1
ATOM 795 O O . SER A 1 108 ? 12.603 2.566 16.520 1.00 90.31 108 SER A O 1
ATOM 797 N N . PRO A 1 109 ? 12.345 2.133 18.704 1.00 82.25 109 PRO A N 1
ATOM 798 C CA . PRO A 1 109 ? 11.511 3.311 18.986 1.00 82.25 109 PRO A CA 1
ATOM 799 C C . PRO A 1 109 ? 12.131 4.645 18.538 1.00 82.25 109 PRO A C 1
ATOM 801 O O . PRO A 1 109 ? 11.416 5.620 18.331 1.00 82.25 109 PRO A O 1
ATOM 804 N N . GLU A 1 110 ? 13.453 4.691 18.359 1.00 88.31 110 GLU A N 1
ATOM 805 C CA . GLU A 1 110 ? 14.172 5.858 17.840 1.00 88.31 110 GLU A CA 1
ATOM 806 C C . GLU A 1 110 ? 13.955 6.086 16.330 1.00 88.31 110 GLU A C 1
ATOM 808 O O . GLU A 1 110 ? 13.988 7.226 15.870 1.00 88.31 110 GLU A O 1
ATOM 813 N N . ALA A 1 111 ? 13.713 5.024 15.553 1.00 93.12 111 ALA A N 1
ATOM 814 C CA . ALA A 1 111 ? 13.625 5.064 14.088 1.00 93.12 111 ALA A CA 1
ATOM 815 C C . ALA A 1 111 ? 12.269 4.589 13.531 1.00 93.12 111 ALA A C 1
ATOM 817 O O . ALA A 1 111 ? 11.833 5.049 12.473 1.00 93.12 111 ALA A O 1
ATOM 818 N N . ILE A 1 112 ? 11.606 3.680 14.243 1.00 96.12 112 ILE A N 1
ATOM 819 C CA . ILE A 1 112 ? 10.323 3.069 13.917 1.00 96.12 112 ILE A CA 1
ATOM 820 C C . ILE A 1 112 ? 9.422 3.194 15.135 1.00 96.12 112 ILE A C 1
ATOM 822 O O . ILE A 1 112 ? 9.705 2.639 16.199 1.00 96.12 112 ILE A O 1
ATOM 826 N N . ASP A 1 113 ? 8.330 3.926 14.965 1.00 96.62 113 ASP A N 1
ATOM 827 C CA . ASP A 1 113 ? 7.325 4.072 16.003 1.00 96.62 113 ASP A CA 1
ATOM 828 C C . ASP A 1 113 ? 6.801 2.687 16.447 1.00 96.62 113 ASP A C 1
ATOM 830 O O . ASP A 1 113 ? 6.533 1.849 15.582 1.00 96.62 113 ASP A O 1
ATOM 834 N N . PRO A 1 114 ? 6.663 2.412 17.760 1.00 95.06 114 PRO A N 1
ATOM 835 C CA . PRO A 1 114 ? 6.211 1.115 18.265 1.00 95.06 114 PRO A CA 1
ATOM 836 C C . PRO A 1 114 ? 4.874 0.619 17.702 1.00 95.06 114 PRO A C 1
ATOM 838 O O . PRO A 1 114 ? 4.654 -0.593 17.668 1.00 95.06 114 PRO A O 1
ATOM 841 N N . GLU A 1 115 ? 3.991 1.522 17.267 1.00 96.62 115 GLU A N 1
ATOM 842 C CA . GLU A 1 115 ? 2.721 1.145 16.640 1.00 96.62 115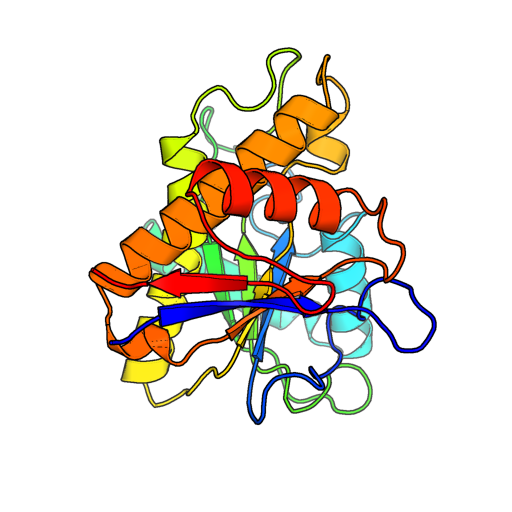 GLU A CA 1
ATOM 843 C C . GLU A 1 115 ? 2.894 0.729 15.174 1.00 96.62 115 GLU A C 1
ATOM 845 O O . GLU A 1 115 ? 2.042 0.043 14.619 1.00 96.62 115 GLU A O 1
ATOM 850 N N . VAL A 1 116 ? 4.013 1.054 14.527 1.00 97.88 116 VAL A N 1
ATOM 851 C CA . VAL A 1 116 ? 4.314 0.602 13.164 1.00 97.88 116 VAL A CA 1
ATOM 852 C C . VAL A 1 116 ? 4.954 -0.785 13.213 1.00 97.88 116 VAL A C 1
ATOM 854 O O . VAL A 1 116 ? 6.170 -0.953 13.247 1.00 97.88 116 VAL A O 1
ATOM 857 N N . SER A 1 117 ? 4.100 -1.806 13.225 1.00 97.06 117 SER A N 1
ATOM 858 C CA . SER A 1 117 ? 4.497 -3.198 13.486 1.00 97.06 117 SER A CA 1
ATOM 859 C C . SER A 1 117 ? 4.889 -3.999 12.242 1.00 97.06 117 SER A C 1
ATOM 861 O O . SER A 1 117 ? 5.597 -5.004 12.345 1.00 97.06 117 SER A O 1
ATOM 863 N N . ALA A 1 118 ? 4.442 -3.573 11.059 1.00 97.94 118 ALA A N 1
ATOM 864 C CA . ALA A 1 118 ? 4.658 -4.305 9.819 1.00 97.94 118 ALA A CA 1
ATOM 865 C C . ALA A 1 118 ? 4.828 -3.376 8.615 1.00 97.94 118 ALA A C 1
ATOM 867 O O . ALA A 1 118 ? 4.298 -2.266 8.560 1.00 97.94 118 ALA A O 1
ATOM 868 N N . MET A 1 119 ? 5.544 -3.870 7.611 1.00 98.44 119 MET A N 1
ATOM 869 C CA . MET A 1 119 ? 5.630 -3.275 6.287 1.00 98.44 119 MET A CA 1
ATOM 870 C C . MET A 1 119 ? 4.908 -4.177 5.292 1.00 98.44 119 MET A C 1
ATOM 872 O O . MET A 1 119 ? 5.167 -5.378 5.235 1.00 98.44 119 MET A O 1
ATOM 876 N N . MET A 1 120 ? 4.058 -3.580 4.464 1.00 98.69 120 MET A N 1
ATOM 877 C CA . MET A 1 120 ? 3.498 -4.226 3.286 1.00 98.69 120 MET A CA 1
ATOM 878 C C . MET A 1 120 ? 4.354 -3.871 2.068 1.00 98.69 120 MET A C 1
ATOM 880 O O . MET A 1 120 ? 4.236 -2.777 1.515 1.00 98.69 120 MET A O 1
ATOM 884 N N . TYR A 1 121 ? 5.247 -4.764 1.650 1.00 98.62 121 TYR A N 1
ATOM 885 C CA . TYR A 1 121 ? 6.068 -4.559 0.459 1.00 98.62 121 TYR A CA 1
ATOM 886 C C . TYR A 1 121 ? 5.261 -4.915 -0.787 1.00 98.62 121 TYR A C 1
ATOM 888 O O . TYR A 1 121 ? 4.959 -6.085 -1.018 1.00 98.62 121 TYR A O 1
ATOM 896 N N . SER A 1 122 ? 4.892 -3.910 -1.580 1.00 98.50 122 SER A N 1
ATOM 897 C CA . SER A 1 122 ? 3.969 -4.082 -2.706 1.00 98.50 122 SER A CA 1
ATOM 898 C C . SER A 1 122 ? 4.628 -3.672 -4.014 1.00 98.50 122 SER A C 1
ATOM 900 O O . SER A 1 122 ? 5.196 -2.584 -4.100 1.00 98.50 122 SER A O 1
ATOM 902 N N . VAL A 1 123 ? 4.538 -4.511 -5.043 1.00 97.50 123 VAL A N 1
ATOM 903 C CA . VAL A 1 123 ? 5.093 -4.212 -6.372 1.00 97.50 123 VAL A CA 1
ATOM 904 C C . VAL A 1 123 ? 3.956 -3.948 -7.350 1.00 97.50 123 VAL A C 1
ATOM 906 O O . VAL A 1 123 ? 3.153 -4.833 -7.630 1.00 97.50 123 VAL A O 1
ATOM 909 N N . GLY A 1 124 ? 3.894 -2.714 -7.854 1.00 96.50 124 GLY A N 1
ATOM 910 C CA . GLY A 1 124 ? 2.953 -2.294 -8.893 1.00 96.50 124 GLY A CA 1
ATOM 911 C C . GLY A 1 124 ? 3.531 -2.400 -10.310 1.00 96.50 124 GLY A C 1
ATOM 912 O O . GLY A 1 124 ? 4.748 -2.526 -10.473 1.00 96.50 124 GLY A O 1
ATOM 913 N N . PRO A 1 125 ? 2.682 -2.325 -11.350 1.00 95.50 125 PRO A N 1
ATOM 914 C CA . PRO A 1 125 ? 3.122 -2.386 -12.741 1.00 95.50 125 PRO A CA 1
ATOM 915 C C . PRO A 1 125 ? 3.945 -1.152 -13.140 1.00 95.50 125 PRO A C 1
ATOM 917 O O . PRO A 1 125 ? 3.653 -0.032 -12.716 1.00 95.50 125 PRO A O 1
ATOM 920 N N . VAL A 1 126 ? 4.941 -1.335 -14.008 1.00 93.62 126 VAL A N 1
ATOM 921 C CA . VAL A 1 126 ? 5.609 -0.219 -14.698 1.00 93.62 126 VAL A CA 1
ATOM 922 C C . VAL A 1 126 ? 4.701 0.251 -15.832 1.00 93.62 126 VAL A C 1
ATOM 924 O O . VAL A 1 126 ? 4.276 -0.564 -16.648 1.00 93.62 126 VAL A O 1
ATOM 927 N N . LEU A 1 127 ? 4.382 1.546 -15.887 1.00 95.44 127 LEU A N 1
ATOM 928 C CA . LEU A 1 127 ? 3.344 2.046 -16.787 1.00 95.44 127 LEU A CA 1
ATOM 929 C C . LEU A 1 127 ? 3.931 2.574 -18.098 1.00 95.44 127 LEU A C 1
ATOM 931 O O . LEU A 1 127 ? 4.913 3.322 -18.124 1.00 95.44 127 LEU A O 1
ATOM 935 N N . GLY A 1 128 ? 3.285 2.200 -19.200 1.00 95.81 128 GLY A N 1
ATOM 936 C CA . GLY A 1 128 ? 3.468 2.840 -20.499 1.00 95.81 128 GLY A CA 1
ATOM 937 C C . GLY A 1 128 ? 2.591 4.092 -20.654 1.00 95.81 128 GLY A C 1
ATOM 938 O O . GLY A 1 128 ? 1.886 4.478 -19.721 1.00 95.81 128 GLY A O 1
ATOM 939 N N . PRO A 1 129 ? 2.569 4.710 -21.848 1.00 97.00 129 PRO A N 1
ATOM 940 C CA . PRO A 1 129 ? 1.773 5.913 -22.108 1.00 97.00 129 PRO A CA 1
ATOM 941 C C . PRO A 1 129 ? 0.276 5.782 -21.822 1.00 97.00 129 PRO A C 1
ATOM 943 O O . PRO A 1 129 ? -0.348 6.755 -21.404 1.00 97.00 129 PRO A O 1
ATOM 946 N N . ALA A 1 130 ? -0.275 4.577 -21.991 1.00 96.62 130 ALA A N 1
ATOM 947 C CA . ALA A 1 130 ? -1.682 4.270 -21.751 1.00 96.62 130 ALA A CA 1
ATOM 948 C C . ALA A 1 130 ? -2.081 4.222 -20.260 1.00 96.62 130 ALA A C 1
ATOM 950 O O . ALA A 1 130 ? -3.265 4.102 -19.961 1.00 96.62 130 ALA A O 1
ATOM 951 N N . GLY A 1 131 ? -1.133 4.306 -19.318 1.00 96.75 131 GLY A N 1
ATOM 952 C CA . GLY A 1 131 ? -1.436 4.180 -17.891 1.00 96.75 131 GLY A CA 1
ATOM 953 C C . GLY A 1 131 ? -1.709 2.733 -17.469 1.00 96.75 131 GLY A C 1
ATOM 954 O O . GLY A 1 131 ? -0.991 1.820 -17.880 1.00 96.75 131 GLY A O 1
ATOM 955 N N . LEU A 1 132 ? -2.706 2.528 -16.602 1.00 96.50 132 LEU A N 1
ATOM 956 C CA . LEU A 1 132 ? -3.086 1.206 -16.096 1.00 96.50 132 LEU A CA 1
ATOM 957 C C . LEU A 1 132 ? -3.969 0.467 -17.107 1.00 96.50 132 LEU A C 1
ATOM 959 O O . LEU A 1 132 ? -5.150 0.775 -17.267 1.00 96.50 132 LEU A O 1
ATOM 963 N N . THR A 1 133 ? -3.399 -0.550 -17.751 1.00 96.25 133 THR A N 1
ATOM 964 C CA . THR A 1 133 ? -4.096 -1.388 -18.740 1.00 96.25 133 THR A CA 1
ATOM 965 C C . THR A 1 133 ? -4.726 -2.646 -18.147 1.00 96.25 133 THR A C 1
ATOM 967 O O . THR A 1 133 ? -5.587 -3.240 -18.785 1.00 96.25 133 THR A O 1
ATOM 970 N N . ASP A 1 134 ? -4.327 -3.040 -16.935 1.00 96.62 134 ASP A N 1
ATOM 971 C CA . ASP A 1 134 ? -4.902 -4.176 -16.206 1.00 96.62 134 ASP A CA 1
ATOM 972 C C . ASP A 1 134 ? -5.362 -3.751 -14.795 1.00 96.62 134 ASP A C 1
ATOM 974 O O . ASP A 1 134 ? -4.622 -3.875 -13.810 1.00 96.62 134 ASP A O 1
ATOM 978 N N . PRO A 1 135 ? -6.585 -3.200 -14.687 1.00 96.75 135 PRO A N 1
ATOM 979 C CA . PRO A 1 135 ? -7.162 -2.770 -13.415 1.00 96.75 135 PRO A CA 1
ATOM 980 C C . PRO A 1 135 ? -7.368 -3.916 -12.421 1.00 96.75 135 PRO A C 1
ATOM 982 O O . PRO A 1 135 ? -7.259 -3.701 -11.215 1.00 96.75 135 PRO A O 1
ATOM 985 N N . ALA A 1 136 ? -7.662 -5.126 -12.911 1.00 97.88 136 ALA A N 1
ATOM 986 C CA . ALA A 1 136 ? -7.946 -6.281 -12.067 1.00 97.88 136 ALA A CA 1
ATOM 987 C C . ALA A 1 136 ? -6.680 -6.748 -11.345 1.00 97.88 136 ALA A C 1
ATOM 989 O O . ALA A 1 136 ? -6.693 -6.894 -10.122 1.00 97.88 136 ALA A O 1
ATOM 990 N N . THR A 1 137 ? -5.567 -6.882 -12.071 1.00 97.31 137 THR A N 1
ATOM 991 C CA . THR A 1 137 ? -4.268 -7.196 -11.463 1.00 97.31 137 THR A CA 1
ATOM 992 C C . THR A 1 137 ? -3.824 -6.091 -10.507 1.00 97.31 137 THR A C 1
ATOM 994 O O . THR A 1 137 ? -3.340 -6.378 -9.415 1.00 97.31 137 THR A O 1
ATOM 997 N N . TYR A 1 138 ? -4.039 -4.817 -10.854 1.00 98.38 138 TYR A N 1
ATOM 998 C CA . TYR A 1 138 ? -3.705 -3.717 -9.947 1.00 98.38 138 TYR A CA 1
ATOM 999 C C . TYR A 1 138 ? -4.529 -3.759 -8.646 1.00 98.38 138 TYR A C 1
ATOM 1001 O O . TYR A 1 138 ? -3.974 -3.590 -7.561 1.00 98.38 138 TYR A O 1
ATOM 1009 N N . ALA A 1 139 ? -5.838 -4.018 -8.730 1.00 98.69 139 ALA A N 1
ATOM 1010 C CA . ALA A 1 139 ? -6.700 -4.193 -7.561 1.00 98.69 139 ALA A CA 1
ATOM 1011 C C . ALA A 1 139 ? -6.276 -5.405 -6.710 1.00 98.69 139 ALA A C 1
ATOM 1013 O O . ALA A 1 139 ? -6.258 -5.317 -5.480 1.00 98.69 139 ALA A O 1
ATOM 1014 N N . ALA A 1 140 ? -5.868 -6.507 -7.349 1.00 98.50 140 ALA A N 1
ATOM 1015 C CA . ALA A 1 140 ? -5.421 -7.720 -6.668 1.00 98.50 140 ALA A CA 1
ATOM 1016 C C . ALA A 1 140 ? -4.219 -7.476 -5.738 1.00 98.50 140 ALA A C 1
ATOM 1018 O O . ALA A 1 140 ? -4.179 -8.046 -4.654 1.00 98.50 140 ALA A O 1
ATOM 1019 N N . ILE A 1 141 ? -3.309 -6.552 -6.073 1.00 98.69 141 ILE A N 1
ATOM 1020 C CA . ILE A 1 141 ? -2.178 -6.187 -5.195 1.00 98.69 141 ILE A CA 1
ATOM 1021 C C . ILE A 1 141 ? -2.671 -5.684 -3.828 1.00 98.69 141 ILE A C 1
ATOM 1023 O O . ILE A 1 141 ? -2.082 -5.995 -2.791 1.00 98.69 141 ILE A O 1
ATOM 1027 N N . TYR A 1 142 ? -3.749 -4.900 -3.806 1.00 98.75 142 TYR A N 1
ATOM 1028 C CA . TYR A 1 142 ? -4.325 -4.379 -2.565 1.00 98.75 142 TYR A CA 1
ATOM 1029 C C . TYR A 1 142 ? -5.195 -5.415 -1.858 1.00 98.75 142 TYR A C 1
ATOM 1031 O O . TYR A 1 142 ? -5.210 -5.453 -0.629 1.00 98.75 142 TYR A O 1
ATOM 1039 N N . ALA A 1 143 ? -5.858 -6.293 -2.614 1.00 98.75 143 ALA A N 1
ATOM 1040 C CA . ALA A 1 143 ? -6.530 -7.449 -2.034 1.00 98.75 143 ALA A CA 1
ATOM 1041 C C . ALA A 1 143 ? -5.529 -8.361 -1.298 1.00 98.75 143 ALA A C 1
ATOM 1043 O O . ALA A 1 143 ? -5.769 -8.739 -0.152 1.00 98.75 143 ALA A O 1
ATOM 1044 N N . ASP A 1 144 ? -4.366 -8.619 -1.904 1.00 98.56 144 ASP A N 1
ATOM 1045 C CA . ASP A 1 144 ? -3.266 -9.372 -1.299 1.00 98.56 144 ASP A CA 1
ATOM 1046 C C . ASP A 1 144 ? -2.772 -8.718 -0.006 1.00 98.56 144 ASP A C 1
ATOM 1048 O O . ASP A 1 144 ? -2.556 -9.406 0.988 1.00 98.56 144 ASP A O 1
ATOM 1052 N N . ALA A 1 145 ? -2.648 -7.386 0.025 1.00 98.62 145 ALA A N 1
ATOM 1053 C CA . ALA A 1 145 ? -2.243 -6.674 1.237 1.00 98.62 145 ALA A CA 1
ATOM 1054 C C . ALA A 1 145 ? -3.211 -6.918 2.408 1.00 98.62 145 ALA A C 1
ATOM 1056 O O . ALA A 1 145 ? -2.779 -7.107 3.543 1.00 98.62 145 ALA A O 1
ATOM 1057 N N . PHE A 1 146 ? -4.518 -6.932 2.144 1.00 98.38 146 PHE A N 1
ATOM 1058 C CA . PHE A 1 146 ? -5.525 -7.224 3.164 1.00 98.38 146 PHE A CA 1
ATOM 1059 C C . PHE A 1 146 ? -5.552 -8.706 3.554 1.00 98.38 146 PHE A C 1
ATOM 1061 O O . PHE A 1 146 ? -5.688 -9.013 4.737 1.00 98.38 146 PHE A O 1
ATOM 1068 N N . ALA A 1 147 ? -5.340 -9.622 2.608 1.00 98.12 147 ALA A N 1
ATOM 1069 C CA . ALA A 1 147 ? -5.215 -11.048 2.907 1.00 98.12 147 ALA A CA 1
ATOM 1070 C C . ALA A 1 147 ? -4.019 -11.343 3.836 1.00 98.12 147 ALA A C 1
ATOM 1072 O O . ALA A 1 147 ? -4.135 -12.136 4.770 1.00 98.12 147 ALA A O 1
ATOM 1073 N N . GLU A 1 148 ? -2.887 -10.658 3.650 1.00 98.44 148 GLU A N 1
ATOM 1074 C CA . GLU A 1 148 ? -1.736 -10.752 4.559 1.00 98.44 148 GLU A CA 1
ATOM 1075 C C . GLU A 1 148 ? -2.056 -10.220 5.973 1.00 98.44 148 GLU A C 1
ATOM 1077 O O . GLU A 1 148 ? -1.619 -10.795 6.977 1.00 98.44 148 GLU A O 1
ATOM 1082 N N . ILE A 1 149 ? -2.883 -9.172 6.082 1.00 98.50 149 ILE A N 1
ATOM 1083 C CA . ILE A 1 149 ? -3.371 -8.684 7.380 1.00 98.50 149 ILE A CA 1
ATOM 1084 C C . ILE A 1 149 ? -4.312 -9.706 8.034 1.00 98.50 149 ILE A C 1
ATOM 1086 O O . ILE A 1 149 ? -4.174 -9.963 9.230 1.00 98.50 149 ILE A O 1
ATOM 1090 N N . ALA A 1 150 ? -5.226 -10.322 7.278 1.00 98.25 150 ALA A N 1
ATOM 1091 C CA . ALA A 1 150 ? -6.116 -11.363 7.799 1.00 98.25 150 ALA A CA 1
ATOM 1092 C C . ALA A 1 150 ? -5.320 -12.556 8.340 1.00 98.25 150 ALA A C 1
ATOM 1094 O O . ALA A 1 150 ? -5.565 -13.024 9.453 1.00 98.25 150 ALA A O 1
ATOM 1095 N N . ARG A 1 151 ? -4.294 -12.993 7.598 1.00 97.25 151 ARG A N 1
ATOM 1096 C CA . ARG A 1 151 ? -3.353 -14.028 8.046 1.00 97.25 151 ARG A CA 1
ATOM 1097 C C . ARG A 1 151 ? -2.661 -13.634 9.352 1.00 97.25 151 ARG A C 1
ATOM 1099 O O . ARG A 1 151 ? -2.625 -14.424 10.289 1.00 97.25 151 ARG A O 1
ATOM 1106 N N . SER A 1 152 ? -2.195 -12.392 9.452 1.00 96.69 152 SER A N 1
ATOM 1107 C CA . SER A 1 152 ? -1.581 -11.871 10.681 1.00 96.69 152 SER A CA 1
ATOM 1108 C C . SER A 1 152 ? -2.546 -11.878 11.863 1.00 96.69 152 SER A C 1
ATOM 1110 O O . SER A 1 152 ? -2.167 -12.269 12.965 1.00 96.69 152 SER A O 1
ATOM 1112 N N . HIS A 1 153 ? -3.811 -11.501 11.647 1.00 97.50 153 HIS A N 1
ATOM 1113 C CA . HIS A 1 153 ? -4.842 -11.566 12.686 1.00 97.50 153 HIS A CA 1
ATOM 1114 C C . HIS A 1 153 ? -5.071 -13.007 13.152 1.00 97.50 153 HIS A C 1
ATOM 1116 O O . HIS A 1 153 ? -5.168 -13.233 14.357 1.00 97.50 153 HIS A O 1
ATOM 1122 N N . ALA A 1 154 ? -5.111 -13.972 12.228 1.00 97.06 154 ALA A N 1
ATOM 1123 C CA . ALA A 1 154 ? -5.244 -15.394 12.549 1.00 97.06 154 ALA A CA 1
ATOM 1124 C C . ALA A 1 154 ? -4.044 -15.938 13.351 1.00 97.06 154 ALA A C 1
ATOM 1126 O O . ALA A 1 154 ? -4.210 -16.823 14.186 1.00 97.06 154 ALA A O 1
ATOM 1127 N N . GLU A 1 155 ? -2.855 -15.368 13.149 1.00 96.00 155 GLU A N 1
ATOM 1128 C CA . GLU A 1 155 ? -1.630 -15.666 13.905 1.00 96.00 155 GLU A CA 1
ATOM 1129 C C . GLU A 1 155 ? -1.545 -14.902 15.250 1.00 96.00 155 GLU A C 1
ATOM 1131 O O . GLU A 1 155 ? -0.563 -15.028 15.980 1.00 96.00 155 GLU A O 1
ATOM 1136 N N . GLY A 1 156 ? -2.570 -14.120 15.618 1.00 95.56 156 GLY A N 1
ATOM 1137 C CA . GLY A 1 156 ? -2.621 -13.356 16.873 1.00 95.56 156 GLY A CA 1
ATOM 1138 C C . GLY A 1 156 ? -1.951 -11.978 16.812 1.00 95.56 156 GLY A C 1
ATOM 1139 O O . GLY A 1 156 ? -1.827 -11.297 17.831 1.00 95.56 156 GLY A O 1
ATOM 1140 N N . HIS A 1 157 ? -1.547 -11.531 15.624 1.00 94.94 157 HIS A N 1
ATOM 1141 C CA . HIS A 1 157 ? -0.950 -10.222 15.379 1.00 94.94 157 HIS A CA 1
ATOM 1142 C C . HIS A 1 157 ? -2.000 -9.254 14.820 1.00 94.94 157 HIS A C 1
ATOM 1144 O O . HIS A 1 157 ? -2.204 -9.138 13.611 1.00 94.94 157 HIS A O 1
ATOM 1150 N N . ALA A 1 158 ? -2.693 -8.552 15.717 1.00 96.31 158 ALA A N 1
ATOM 1151 C CA . ALA A 1 158 ? -3.720 -7.591 15.332 1.00 96.31 158 ALA A CA 1
ATOM 1152 C C . ALA A 1 158 ? -3.113 -6.336 14.680 1.00 96.31 158 ALA A C 1
ATOM 1154 O O . ALA A 1 158 ? -2.303 -5.642 15.287 1.00 96.31 158 ALA A O 1
ATOM 1155 N N . ILE A 1 159 ? -3.572 -6.026 13.468 1.00 98.25 159 ILE A N 1
ATOM 1156 C CA . ILE A 1 159 ? -3.317 -4.768 12.754 1.00 98.25 159 ILE A CA 1
ATOM 1157 C C . ILE A 1 159 ? -4.625 -3.981 12.703 1.00 98.25 159 ILE A C 1
ATOM 1159 O O . ILE A 1 159 ? -5.617 -4.472 12.165 1.00 98.25 159 ILE A O 1
ATOM 1163 N N . ALA A 1 160 ? -4.629 -2.780 13.265 1.00 98.50 160 ALA A N 1
ATOM 1164 C CA . ALA A 1 160 ? -5.775 -1.882 13.332 1.00 98.50 160 ALA A CA 1
ATOM 1165 C C . ALA A 1 160 ? -5.867 -0.945 12.113 1.00 98.50 160 ALA A C 1
ATOM 1167 O O . ALA A 1 160 ? -6.951 -0.464 11.785 1.00 98.50 160 ALA A O 1
ATOM 1168 N N . GLY A 1 161 ? -4.758 -0.711 11.401 1.00 98.62 161 GLY A N 1
ATOM 1169 C CA . GLY A 1 161 ? -4.754 0.144 10.214 1.00 98.62 161 GLY A CA 1
ATOM 1170 C C . GLY A 1 161 ? -3.715 -0.233 9.163 1.00 98.62 161 GLY A C 1
ATOM 1171 O O . GLY A 1 161 ? -2.656 -0.774 9.477 1.00 98.62 161 GLY A O 1
ATOM 1172 N N . LEU A 1 162 ? -4.014 0.086 7.905 1.00 98.81 162 LEU A N 1
ATOM 1173 C CA . LEU A 1 162 ? -3.082 -0.029 6.783 1.00 98.81 162 LEU A CA 1
ATOM 1174 C C . LEU A 1 162 ? -2.870 1.347 6.157 1.00 98.81 162 LEU A C 1
ATOM 1176 O O . LEU A 1 162 ? -3.777 1.887 5.522 1.00 98.81 162 LEU A O 1
ATOM 1180 N N . ARG A 1 163 ? -1.656 1.889 6.284 1.00 98.75 163 ARG A N 1
ATOM 1181 C CA . ARG A 1 163 ? -1.236 3.091 5.560 1.00 98.75 163 ARG A CA 1
ATOM 1182 C C . ARG A 1 163 ? -0.838 2.734 4.145 1.00 98.75 163 ARG A C 1
ATOM 1184 O O . ARG A 1 163 ? 0.223 2.154 3.922 1.00 98.75 163 ARG A O 1
ATOM 1191 N N . ILE A 1 164 ? -1.692 3.097 3.201 1.00 98.50 164 ILE A N 1
ATOM 1192 C CA . ILE A 1 164 ? -1.515 2.787 1.789 1.00 98.50 164 ILE A CA 1
ATOM 1193 C C . ILE A 1 164 ? -0.774 3.898 1.050 1.00 98.50 164 ILE A C 1
ATOM 1195 O O . ILE A 1 164 ? -0.765 5.066 1.442 1.00 98.50 164 ILE A O 1
ATOM 1199 N N . THR A 1 165 ? -0.196 3.514 -0.079 1.00 95.69 165 THR A N 1
ATOM 1200 C CA . THR A 1 165 ? 0.322 4.421 -1.101 1.00 95.69 165 THR A CA 1
ATOM 1201 C C . THR A 1 165 ? -0.322 4.074 -2.441 1.00 95.69 165 THR A C 1
ATOM 1203 O O . THR A 1 165 ? -0.711 2.927 -2.668 1.00 95.69 165 THR A O 1
ATOM 1206 N N . MET A 1 166 ? -0.458 5.043 -3.347 1.00 97.00 166 MET A N 1
ATOM 1207 C CA . MET A 1 166 ? -0.928 4.783 -4.711 1.00 97.00 166 MET A CA 1
ATOM 1208 C C . MET A 1 166 ? 0.240 4.255 -5.553 1.00 97.00 166 MET A C 1
ATOM 1210 O O . MET A 1 166 ? 1.027 5.034 -6.101 1.00 97.00 166 MET A O 1
ATOM 1214 N N . LEU A 1 167 ? 0.375 2.928 -5.622 1.00 97.06 167 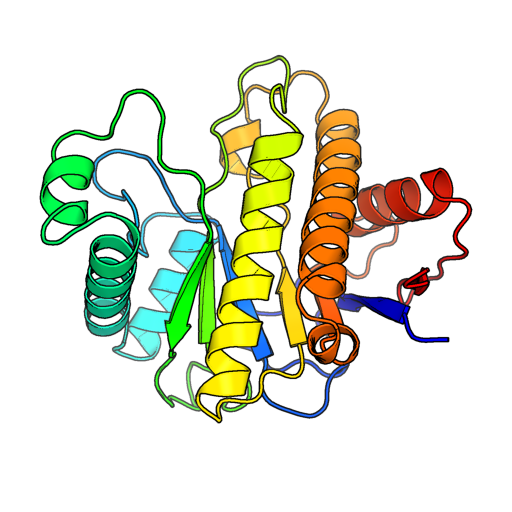LEU A N 1
ATOM 1215 C CA . LEU A 1 167 ? 1.447 2.247 -6.342 1.00 97.06 167 LEU A CA 1
ATOM 1216 C C . LEU A 1 167 ? 1.515 2.703 -7.801 1.00 97.06 167 LEU A C 1
ATOM 1218 O O . LEU A 1 167 ? 0.541 3.131 -8.410 1.00 97.06 167 LEU A O 1
ATOM 1222 N N . SER A 1 168 ? 2.715 2.661 -8.361 1.00 96.44 168 SER A N 1
ATOM 1223 C CA . SER A 1 168 ? 2.988 3.062 -9.742 1.00 96.44 168 SER A CA 1
ATOM 1224 C C . SER A 1 168 ? 2.706 4.527 -10.112 1.00 96.44 168 SER A C 1
ATOM 1226 O O . SER A 1 168 ? 3.073 4.932 -11.206 1.00 96.44 168 SER A O 1
ATOM 1228 N N . THR A 1 169 ? 2.165 5.363 -9.216 1.00 95.69 169 THR A N 1
ATOM 1229 C CA . THR A 1 169 ? 1.868 6.791 -9.482 1.00 95.69 169 THR A CA 1
ATOM 1230 C C . THR A 1 169 ? 3.043 7.748 -9.235 1.00 95.69 169 THR A C 1
ATOM 1232 O O . THR A 1 169 ? 2.882 8.970 -9.265 1.00 95.69 169 THR A O 1
ATOM 1235 N N . GLY A 1 170 ? 4.221 7.192 -8.939 1.00 91.88 170 GLY A N 1
ATOM 1236 C CA . GLY A 1 170 ? 5.495 7.904 -8.844 1.00 91.88 170 GLY A CA 1
ATOM 1237 C C . GLY A 1 170 ? 6.327 7.714 -10.113 1.00 91.88 170 GLY A C 1
ATOM 1238 O O . GLY A 1 170 ? 5.846 7.921 -11.222 1.00 91.88 170 GLY A O 1
ATOM 1239 N N . ILE A 1 171 ? 7.574 7.258 -9.958 1.00 89.56 171 ILE A N 1
ATOM 1240 C CA . ILE A 1 171 ? 8.517 7.074 -11.078 1.00 89.56 171 ILE A CA 1
ATOM 1241 C C . ILE A 1 171 ? 8.000 6.138 -12.185 1.00 89.56 171 ILE A C 1
ATOM 1243 O O . ILE A 1 171 ? 8.347 6.317 -13.348 1.00 89.56 171 ILE A O 1
ATOM 1247 N N . TYR A 1 172 ? 7.145 5.167 -11.852 1.00 91.62 172 TYR A N 1
ATOM 1248 C CA . TYR A 1 172 ? 6.553 4.243 -12.826 1.00 91.62 172 TYR A CA 1
ATOM 1249 C C . TYR A 1 172 ? 5.467 4.884 -13.696 1.00 91.62 172 TYR A C 1
ATOM 1251 O O . TYR A 1 172 ? 5.121 4.299 -14.715 1.00 91.62 172 TYR A O 1
ATOM 1259 N N . ALA A 1 173 ? 4.986 6.083 -13.358 1.00 93.31 173 ALA A N 1
ATOM 1260 C CA . ALA A 1 173 ? 4.043 6.852 -14.166 1.00 93.31 173 ALA A CA 1
ATOM 1261 C C . ALA A 1 173 ? 4.724 7.886 -15.076 1.00 93.31 173 ALA A C 1
ATOM 1263 O O . ALA A 1 173 ? 4.033 8.633 -15.760 1.00 93.31 173 ALA A O 1
ATOM 1264 N N . ALA A 1 174 ? 6.062 7.946 -15.119 1.00 92.19 174 ALA A N 1
ATOM 1265 C CA . ALA A 1 174 ? 6.794 9.012 -15.814 1.00 92.19 174 ALA A CA 1
ATOM 1266 C C . ALA A 1 174 ? 6.478 9.136 -17.318 1.00 92.19 174 ALA A C 1
ATOM 1268 O O . ALA A 1 174 ? 6.749 10.173 -17.916 1.00 92.19 174 ALA A O 1
ATOM 1269 N N . ARG A 1 175 ? 5.931 8.083 -17.939 1.00 94.88 175 ARG A N 1
ATOM 1270 C CA . ARG A 1 175 ? 5.564 8.054 -19.363 1.00 94.88 175 ARG A CA 1
ATOM 1271 C C . ARG A 1 175 ? 4.067 8.198 -19.621 1.00 94.88 175 ARG A C 1
ATOM 1273 O O . ARG A 1 175 ? 3.680 8.212 -20.782 1.00 94.88 175 ARG A O 1
ATOM 1280 N N . VAL A 1 176 ? 3.239 8.252 -18.580 1.00 97.56 176 VAL A N 1
ATOM 1281 C CA . VAL A 1 176 ? 1.777 8.237 -18.702 1.00 97.56 176 VAL A CA 1
ATOM 1282 C C . VAL A 1 176 ? 1.283 9.566 -19.263 1.00 97.56 176 VAL A C 1
ATOM 1284 O O . VAL A 1 176 ? 1.648 10.625 -18.759 1.00 97.56 176 VAL A O 1
ATOM 1287 N N . ALA A 1 177 ? 0.444 9.503 -20.299 1.00 97.25 177 ALA A N 1
ATOM 1288 C CA . ALA A 1 177 ? -0.030 10.691 -21.009 1.00 97.25 177 ALA A CA 1
ATOM 1289 C C . ALA A 1 177 ? -1.045 11.520 -20.201 1.00 97.25 177 ALA A C 1
ATOM 1291 O O . ALA A 1 177 ? -1.059 12.743 -20.311 1.00 97.25 177 ALA A O 1
ATOM 1292 N N . ASP A 1 178 ? -1.863 10.866 -19.369 1.00 97.25 178 ASP A N 1
ATOM 1293 C CA . ASP A 1 178 ? -2.880 11.506 -18.523 1.00 97.25 178 ASP A CA 1
ATOM 1294 C C . ASP A 1 178 ? -2.735 11.062 -17.051 1.00 97.25 178 ASP A C 1
ATOM 1296 O O . ASP A 1 178 ? -3.380 10.103 -16.604 1.00 97.25 178 ASP A O 1
ATOM 1300 N N . PRO A 1 179 ? -1.855 11.720 -16.269 1.00 96.06 179 PRO A N 1
ATOM 1301 C CA . PRO A 1 179 ? -1.676 11.397 -14.856 1.00 96.06 179 PRO A CA 1
ATOM 1302 C C . PRO A 1 179 ? -2.951 11.561 -14.002 1.00 96.06 179 PRO A C 1
ATOM 1304 O O . PRO A 1 179 ? -3.214 10.685 -13.177 1.00 96.06 179 PRO A O 1
ATOM 1307 N N . PRO A 1 180 ? -3.790 12.608 -14.169 1.00 96.38 180 PRO A N 1
ATOM 1308 C CA . PRO A 1 180 ? -5.061 12.700 -13.448 1.00 96.38 180 PRO A CA 1
ATOM 1309 C C . PRO A 1 180 ? -6.009 11.511 -13.668 1.00 96.38 180 PRO A C 1
ATOM 1311 O O . PRO A 1 180 ? -6.629 11.054 -12.700 1.00 96.38 180 PRO A O 1
ATOM 1314 N N . ALA A 1 181 ? -6.133 11.005 -14.901 1.00 96.81 181 ALA A N 1
ATOM 1315 C CA . ALA A 1 181 ? -6.932 9.811 -15.185 1.00 96.81 181 ALA A CA 1
ATOM 1316 C C . ALA A 1 181 ? -6.341 8.565 -14.512 1.00 96.81 181 ALA A C 1
ATOM 1318 O O . ALA A 1 181 ? -7.072 7.823 -13.850 1.00 96.81 181 ALA A O 1
ATOM 1319 N N . LEU A 1 182 ? -5.015 8.393 -14.587 1.00 97.88 182 LEU A N 1
ATOM 1320 C CA . LEU A 1 182 ? -4.304 7.329 -13.876 1.00 97.88 182 LEU A CA 1
ATOM 1321 C C . LEU A 1 182 ? -4.602 7.356 -12.375 1.00 97.88 182 LEU A C 1
ATOM 1323 O O . LEU A 1 182 ? -4.910 6.318 -11.796 1.00 97.88 182 LEU A O 1
ATOM 1327 N N . PHE A 1 183 ? -4.502 8.518 -11.726 1.00 98.19 183 PHE A N 1
ATOM 1328 C CA . PHE A 1 183 ? -4.701 8.610 -10.281 1.00 98.19 183 PHE A CA 1
ATOM 1329 C C . PHE A 1 183 ? -6.129 8.213 -9.897 1.00 98.19 183 PHE A C 1
ATOM 1331 O O . PHE A 1 183 ? -6.318 7.416 -8.979 1.00 98.19 183 PHE A O 1
ATOM 1338 N N . ALA A 1 184 ? -7.134 8.698 -10.633 1.00 97.81 184 ALA A N 1
ATOM 1339 C CA . ALA A 1 184 ? -8.528 8.325 -10.399 1.00 97.81 184 ALA A CA 1
ATOM 1340 C C . ALA A 1 184 ? -8.765 6.813 -10.578 1.00 97.81 184 ALA A C 1
ATOM 1342 O O . ALA A 1 184 ? -9.424 6.193 -9.741 1.00 97.81 184 ALA A O 1
ATOM 1343 N N . GLN A 1 185 ? -8.194 6.212 -11.627 1.00 98.25 185 GLN A N 1
ATOM 1344 C CA . GLN A 1 185 ? -8.292 4.775 -11.883 1.00 98.25 185 GLN A CA 1
ATOM 1345 C C . GLN A 1 185 ? -7.586 3.955 -10.796 1.00 98.25 185 GLN A C 1
ATOM 1347 O O . GLN A 1 185 ? -8.167 3.005 -10.276 1.00 98.25 185 GLN A O 1
ATOM 1352 N N . ALA A 1 186 ? -6.375 4.351 -10.396 1.00 98.56 186 ALA A N 1
ATOM 1353 C CA . ALA A 1 186 ? -5.624 3.702 -9.327 1.00 98.56 186 ALA A CA 1
ATOM 1354 C C . ALA A 1 186 ? -6.402 3.729 -8.003 1.00 98.56 186 ALA A C 1
ATOM 1356 O O . ALA A 1 186 ? -6.559 2.687 -7.375 1.00 98.56 186 ALA A O 1
ATOM 1357 N N . ALA A 1 187 ? -6.958 4.880 -7.605 1.00 98.75 187 ALA A N 1
ATOM 1358 C CA . ALA A 1 187 ? -7.777 4.983 -6.395 1.00 98.75 187 ALA A CA 1
ATOM 1359 C C . ALA A 1 187 ? -9.033 4.099 -6.459 1.00 98.75 187 ALA A C 1
ATOM 1361 O O . ALA A 1 187 ? -9.367 3.441 -5.476 1.00 98.75 187 ALA A O 1
ATOM 1362 N N . ALA A 1 188 ? -9.704 4.027 -7.615 1.00 98.62 188 ALA A N 1
ATOM 1363 C CA . ALA A 1 188 ? -10.839 3.124 -7.796 1.00 98.62 188 ALA A CA 1
ATOM 1364 C C . ALA A 1 188 ? -10.433 1.650 -7.629 1.00 98.62 188 ALA A C 1
ATOM 1366 O O . ALA A 1 188 ? -11.097 0.937 -6.882 1.00 98.62 188 ALA A O 1
ATOM 1367 N N . CYS A 1 189 ? -9.322 1.226 -8.239 1.00 98.81 189 CYS A N 1
ATOM 1368 C CA . CYS A 1 189 ? -8.820 -0.144 -8.121 1.00 98.81 189 CYS A CA 1
ATOM 1369 C C . CYS A 1 189 ? -8.402 -0.490 -6.685 1.00 98.81 189 CYS A C 1
ATOM 1371 O O . CYS A 1 189 ? -8.637 -1.606 -6.233 1.00 98.81 189 CYS A O 1
ATOM 1373 N N . ILE A 1 190 ? -7.815 0.463 -5.950 1.00 98.81 190 ILE A N 1
ATOM 1374 C CA . ILE A 1 190 ? -7.481 0.289 -4.528 1.00 98.81 190 ILE A CA 1
ATOM 1375 C C . ILE A 1 190 ? -8.742 0.006 -3.720 1.00 98.81 190 ILE A C 1
ATOM 1377 O O . ILE A 1 190 ? -8.784 -0.959 -2.960 1.00 98.81 190 ILE A O 1
ATOM 1381 N N . VAL A 1 191 ? -9.774 0.838 -3.892 1.00 98.69 191 VAL A N 1
ATOM 1382 C CA . VAL A 1 191 ? -11.052 0.657 -3.197 1.00 98.69 191 VAL A CA 1
ATOM 1383 C C . VAL A 1 191 ? -11.646 -0.712 -3.536 1.00 98.69 191 VAL A C 1
ATOM 1385 O O . VAL A 1 191 ? -12.032 -1.435 -2.623 1.00 98.69 191 VAL A O 1
ATOM 1388 N N . ASP A 1 192 ? -11.662 -1.111 -4.810 1.00 98.50 192 ASP A N 1
ATOM 1389 C CA . ASP A 1 192 ? -12.216 -2.406 -5.227 1.00 98.50 192 ASP A CA 1
ATOM 1390 C C . ASP A 1 192 ? -11.439 -3.602 -4.670 1.00 98.50 192 ASP A C 1
ATOM 1392 O O . ASP A 1 192 ? -12.053 -4.537 -4.157 1.00 98.50 192 ASP A O 1
ATOM 1396 N N . GLY A 1 193 ? -10.105 -3.561 -4.713 1.00 98.56 193 GLY A N 1
ATOM 1397 C CA . GLY A 1 193 ? -9.250 -4.623 -4.182 1.00 98.56 193 GLY A CA 1
ATOM 1398 C C . GLY A 1 193 ? -9.440 -4.827 -2.681 1.00 98.56 193 GLY A C 1
ATOM 1399 O O . GLY A 1 193 ? -9.647 -5.950 -2.220 1.00 98.56 193 GLY A O 1
ATOM 1400 N N . LEU A 1 194 ? -9.451 -3.732 -1.917 1.00 98.62 194 LEU A N 1
ATOM 1401 C CA . LEU A 1 194 ? -9.653 -3.784 -0.469 1.00 98.62 194 LEU A CA 1
ATOM 1402 C C . LEU A 1 194 ? -11.072 -4.241 -0.107 1.00 98.62 194 LEU A C 1
ATOM 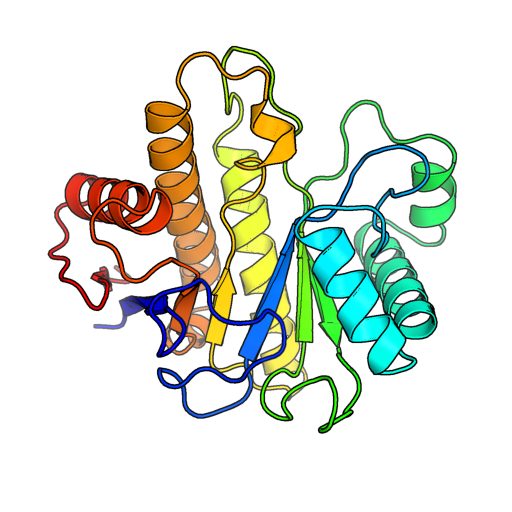1404 O O . LEU A 1 194 ? -11.243 -5.022 0.823 1.00 98.62 194 LEU A O 1
ATOM 1408 N N . LEU A 1 195 ? -12.097 -3.826 -0.859 1.00 98.06 195 LEU A N 1
ATOM 1409 C CA . LEU A 1 195 ? -13.464 -4.313 -0.652 1.00 98.06 195 LEU A CA 1
ATOM 1410 C C . LEU A 1 195 ? -13.611 -5.798 -0.970 1.00 98.06 195 LEU A C 1
ATOM 1412 O O . LEU A 1 195 ? -14.288 -6.507 -0.228 1.00 98.06 195 LEU A O 1
ATOM 1416 N N . ALA A 1 196 ? -12.998 -6.276 -2.054 1.00 97.62 196 ALA A N 1
ATOM 1417 C CA . ALA A 1 196 ? -13.007 -7.692 -2.400 1.00 97.62 196 ALA A CA 1
ATOM 1418 C C . ALA A 1 196 ? -12.375 -8.534 -1.282 1.00 97.62 196 ALA A C 1
ATOM 1420 O O . ALA A 1 196 ? -12.978 -9.515 -0.845 1.00 97.62 196 ALA A O 1
ATOM 1421 N N . ALA A 1 197 ? -11.225 -8.106 -0.753 1.00 98.06 197 ALA A N 1
ATOM 1422 C CA . ALA A 1 197 ? -10.582 -8.791 0.362 1.00 98.06 197 ALA A CA 1
ATOM 1423 C C . ALA A 1 197 ? -11.408 -8.727 1.654 1.00 98.06 197 ALA A C 1
ATOM 1425 O O . ALA A 1 197 ? -11.569 -9.750 2.307 1.00 98.06 197 ALA A O 1
ATOM 1426 N N . THR A 1 198 ? -12.009 -7.584 1.999 1.00 98.38 198 THR A N 1
ATOM 1427 C CA . THR A 1 198 ? -12.880 -7.480 3.186 1.00 98.38 198 THR A CA 1
ATOM 1428 C C . THR A 1 198 ? -14.147 -8.327 3.065 1.00 98.38 198 THR A C 1
ATOM 1430 O O . THR A 1 198 ? -14.650 -8.824 4.065 1.00 98.38 198 THR A O 1
ATOM 1433 N N . ARG A 1 199 ? -14.676 -8.543 1.855 1.00 96.56 199 ARG A N 1
ATOM 1434 C CA . ARG A 1 199 ? -15.785 -9.492 1.651 1.00 96.56 199 ARG A CA 1
ATOM 1435 C C . ARG A 1 199 ? -15.345 -10.942 1.864 1.00 96.56 199 ARG A C 1
ATOM 1437 O O . ARG A 1 199 ? -16.114 -11.722 2.412 1.00 96.56 199 ARG A O 1
ATOM 1444 N N . ALA A 1 200 ? -14.127 -11.292 1.448 1.00 97.00 200 ALA A N 1
ATOM 1445 C CA . ALA A 1 200 ? -13.545 -12.611 1.699 1.00 97.00 200 ALA A CA 1
ATOM 1446 C C . ALA A 1 200 ? -13.140 -12.814 3.175 1.00 97.00 200 ALA A C 1
ATOM 1448 O O . ALA A 1 200 ? -13.177 -13.938 3.669 1.00 97.00 200 ALA A O 1
ATOM 1449 N N . HIS A 1 201 ? -12.806 -11.725 3.871 1.00 97.19 201 HIS A N 1
ATOM 1450 C CA . HIS A 1 201 ? -12.344 -11.683 5.259 1.00 97.19 201 HIS A CA 1
ATOM 1451 C C . HIS A 1 201 ? -13.102 -10.595 6.047 1.00 97.19 201 HIS A C 1
ATOM 1453 O O . HIS A 1 201 ? -12.578 -9.491 6.245 1.00 97.19 201 HIS A O 1
ATOM 1459 N N . PRO A 1 202 ? -14.357 -10.851 6.474 1.00 96.56 202 PRO A N 1
ATOM 1460 C CA . PRO A 1 202 ? -15.216 -9.841 7.102 1.00 96.56 202 PRO A CA 1
ATOM 1461 C C . PRO A 1 202 ? -14.634 -9.198 8.367 1.00 96.56 202 PRO A C 1
ATOM 1463 O O . PRO A 1 202 ? -14.964 -8.056 8.692 1.00 96.56 202 PRO A O 1
ATOM 1466 N N . GLU A 1 203 ? -13.741 -9.892 9.076 1.00 95.56 203 GLU A N 1
ATOM 1467 C CA . GLU A 1 203 ? -13.004 -9.368 10.224 1.00 95.56 203 GLU A CA 1
ATOM 1468 C C . GLU A 1 203 ? -12.136 -8.153 9.879 1.00 95.56 203 GLU A C 1
ATOM 1470 O O . GLU A 1 203 ? -11.839 -7.354 10.768 1.00 95.56 203 GLU A O 1
ATOM 1475 N N . LEU A 1 204 ? -11.766 -7.973 8.606 1.00 97.50 204 LEU A N 1
ATOM 1476 C CA . LEU A 1 204 ? -10.997 -6.825 8.128 1.00 97.50 204 LEU A CA 1
ATOM 1477 C C . LEU A 1 204 ? -11.814 -5.534 8.066 1.00 97.50 204 LEU A C 1
ATOM 1479 O O . LEU A 1 204 ? -11.232 -4.462 7.935 1.00 97.50 204 LEU A O 1
ATOM 1483 N N . ALA A 1 205 ? -13.139 -5.586 8.241 1.00 97.12 205 ALA A N 1
ATOM 1484 C CA . ALA A 1 205 ? -13.967 -4.382 8.338 1.00 97.12 205 ALA A CA 1
ATOM 1485 C C . ALA A 1 205 ? -13.548 -3.457 9.501 1.00 97.12 205 ALA A C 1
ATOM 1487 O O . ALA A 1 205 ? -13.843 -2.265 9.480 1.00 97.12 205 ALA A O 1
ATOM 1488 N N . LYS A 1 206 ? -12.845 -3.995 10.511 1.00 96.25 206 LYS A N 1
ATOM 1489 C CA . LYS A 1 206 ? -12.281 -3.222 11.631 1.00 96.25 206 LYS A CA 1
ATOM 1490 C C . LYS A 1 206 ? -10.960 -2.515 11.293 1.00 96.25 206 LYS A C 1
ATOM 1492 O O . LYS A 1 206 ? -10.512 -1.691 12.081 1.00 96.25 206 LYS A O 1
ATOM 1497 N N . VAL A 1 207 ? -10.326 -2.848 10.166 1.00 98.31 207 VAL A N 1
ATOM 1498 C CA . VAL A 1 207 ? -9.063 -2.241 9.731 1.00 98.31 207 VAL A CA 1
ATOM 1499 C C . VAL A 1 207 ? -9.358 -0.914 9.041 1.00 98.31 207 VAL A C 1
ATOM 1501 O O . VAL A 1 207 ? -10.108 -0.858 8.067 1.00 98.31 207 VAL A O 1
ATOM 1504 N N . ILE A 1 208 ? -8.742 0.164 9.522 1.00 98.69 208 ILE A N 1
ATOM 1505 C CA . ILE A 1 208 ? -8.861 1.487 8.905 1.00 98.69 208 ILE A CA 1
ATOM 1506 C C . ILE A 1 208 ? -7.828 1.619 7.782 1.00 98.69 208 ILE A C 1
ATOM 1508 O O . ILE A 1 208 ? -6.627 1.429 7.986 1.00 98.69 208 ILE A O 1
ATOM 1512 N N . VAL A 1 209 ? -8.283 1.978 6.582 1.00 98.81 209 VAL A N 1
ATOM 1513 C CA . VAL A 1 209 ? -7.406 2.279 5.446 1.00 98.81 209 VAL A CA 1
ATOM 1514 C C . VAL A 1 209 ? -6.966 3.736 5.546 1.00 98.81 209 VAL A C 1
ATOM 1516 O O . VAL A 1 209 ? -7.780 4.650 5.415 1.00 98.81 209 VAL A O 1
ATOM 1519 N N . LEU A 1 210 ? -5.676 3.962 5.769 1.00 98.81 210 LEU A N 1
ATOM 1520 C CA . LEU A 1 210 ? -5.081 5.288 5.903 1.00 98.81 210 LEU A CA 1
ATOM 1521 C C . LEU A 1 210 ? -4.474 5.707 4.559 1.00 98.81 210 LEU A C 1
ATOM 1523 O O . LEU A 1 210 ? -3.448 5.184 4.125 1.00 98.81 210 LEU A O 1
ATOM 1527 N N . ILE A 1 211 ? -5.123 6.645 3.878 1.00 98.56 211 ILE A N 1
ATOM 1528 C CA . ILE A 1 211 ? -4.649 7.240 2.629 1.00 98.56 211 ILE A CA 1
ATOM 1529 C C . ILE A 1 211 ? -3.605 8.295 2.995 1.00 98.56 211 ILE A C 1
ATOM 1531 O O . ILE A 1 211 ? -3.969 9.396 3.409 1.00 98.56 211 ILE A O 1
ATOM 1535 N N . ASN A 1 212 ? -2.318 7.964 2.853 1.00 97.44 212 ASN A N 1
ATOM 1536 C CA . ASN A 1 212 ? -1.241 8.908 3.142 1.00 97.44 212 ASN A CA 1
ATOM 1537 C C . ASN A 1 212 ? -1.216 10.023 2.089 1.00 97.44 212 ASN A C 1
ATOM 1539 O O . ASN A 1 212 ? -0.980 9.760 0.911 1.00 97.44 212 ASN A O 1
ATOM 1543 N N . THR A 1 213 ? -1.464 11.256 2.511 1.00 96.75 213 THR A N 1
ATOM 1544 C CA . THR A 1 213 ? -1.699 12.404 1.635 1.00 96.75 213 THR A CA 1
ATOM 1545 C C . THR A 1 213 ? -1.175 13.678 2.280 1.00 96.75 213 THR A C 1
ATOM 1547 O O . THR A 1 213 ? -1.132 13.803 3.502 1.00 96.75 213 THR A O 1
ATOM 1550 N N . GLU A 1 214 ? -0.877 14.690 1.476 1.00 95.88 214 GLU A N 1
ATOM 1551 C CA . GLU A 1 214 ? -0.740 16.057 1.988 1.00 95.88 214 GLU A CA 1
ATOM 1552 C C . GLU A 1 214 ? -2.112 16.595 2.425 1.00 95.88 214 GLU A C 1
ATOM 1554 O O . GLU A 1 214 ? -3.155 16.179 1.908 1.00 95.88 214 GLU A O 1
ATOM 1559 N N . ALA A 1 215 ? -2.131 17.527 3.379 1.00 93.31 215 ALA A N 1
ATOM 1560 C CA . ALA A 1 215 ? -3.360 18.122 3.908 1.00 93.31 215 ALA A CA 1
ATOM 1561 C C . ALA A 1 215 ? -4.053 19.049 2.896 1.00 93.31 215 ALA A C 1
ATOM 1563 O O . ALA A 1 215 ? -5.236 19.358 3.044 1.00 93.31 215 ALA A O 1
ATOM 1564 N N . HIS A 1 216 ? -3.338 19.478 1.854 1.00 91.69 216 HIS A N 1
ATOM 1565 C CA . HIS A 1 216 ? -3.880 20.369 0.840 1.00 91.69 216 HIS A CA 1
ATOM 1566 C C . HIS A 1 216 ? -5.021 19.692 0.048 1.00 91.69 216 HIS A C 1
ATOM 1568 O O . HIS A 1 216 ? -4.829 18.583 -0.460 1.00 91.69 216 HIS A O 1
ATOM 1574 N N . PRO A 1 217 ? -6.189 20.342 -0.145 1.00 89.62 217 PRO A N 1
ATOM 1575 C CA . PRO A 1 217 ? -7.340 19.737 -0.829 1.00 89.62 217 PRO A CA 1
ATOM 1576 C C . PRO A 1 217 ? -7.064 19.262 -2.260 1.00 89.62 217 PRO A C 1
ATOM 1578 O O . PRO A 1 217 ? -7.732 18.355 -2.749 1.00 89.62 217 PRO A O 1
ATOM 1581 N N . SER A 1 218 ? -6.080 19.864 -2.934 1.00 92.69 218 SER A N 1
ATOM 1582 C CA . SER A 1 218 ? -5.675 19.485 -4.293 1.00 92.69 218 SER A CA 1
ATOM 1583 C C . SER A 1 218 ? -4.608 18.387 -4.351 1.00 92.69 218 SER A C 1
ATOM 1585 O O . SER A 1 218 ? -4.099 18.119 -5.439 1.00 92.69 218 SER A O 1
ATOM 1587 N N . SER A 1 219 ? -4.223 17.788 -3.218 1.00 95.62 219 SER A N 1
ATOM 1588 C CA . SER A 1 219 ? -3.324 16.633 -3.220 1.00 95.62 219 SER A CA 1
ATOM 1589 C C . SER A 1 219 ? -3.909 15.527 -4.104 1.00 95.62 219 SER A C 1
ATOM 1591 O O . SER A 1 219 ? -5.122 15.275 -4.091 1.00 95.62 219 SER A O 1
ATOM 1593 N N . LYS A 1 220 ? -3.054 14.896 -4.916 1.00 96.12 220 LYS A N 1
ATOM 1594 C CA . LYS A 1 220 ? -3.494 13.939 -5.938 1.00 96.12 220 LYS A CA 1
ATOM 1595 C C . LYS A 1 220 ? -4.262 12.770 -5.320 1.00 96.12 220 LYS A C 1
ATOM 1597 O O . LYS A 1 220 ? -5.260 12.347 -5.897 1.00 96.12 220 LYS A O 1
ATOM 1602 N N . GLU A 1 221 ? -3.858 12.306 -4.138 1.00 97.75 221 GLU A N 1
ATOM 1603 C CA . GLU A 1 221 ? -4.511 11.233 -3.395 1.00 97.75 221 GLU A CA 1
ATOM 1604 C C . GLU A 1 221 ? -5.925 11.651 -2.986 1.00 97.75 221 GLU A C 1
ATOM 1606 O O . GLU A 1 221 ? -6.890 10.965 -3.323 1.00 97.75 221 GLU A O 1
ATOM 1611 N N . ARG A 1 222 ? -6.076 12.815 -2.338 1.00 97.38 222 ARG A N 1
ATOM 1612 C CA . ARG A 1 222 ? -7.391 13.353 -1.944 1.00 97.38 222 ARG A CA 1
ATOM 1613 C C . ARG A 1 222 ? -8.333 13.469 -3.132 1.00 97.38 222 ARG A C 1
ATOM 1615 O O . ARG A 1 222 ? -9.453 12.966 -3.072 1.00 97.38 222 ARG A O 1
ATOM 1622 N N . VAL A 1 223 ? -7.875 14.074 -4.228 1.00 97.81 223 VAL A N 1
ATOM 1623 C CA . VAL A 1 223 ? -8.685 14.252 -5.442 1.00 97.81 223 VAL A CA 1
ATOM 1624 C C . VAL A 1 223 ? -9.070 12.905 -6.060 1.00 97.81 223 VAL A C 1
ATOM 1626 O O . VAL A 1 223 ? -10.226 12.708 -6.439 1.00 97.81 223 VAL A O 1
ATOM 1629 N N . ALA A 1 224 ? -8.128 11.968 -6.157 1.00 98.31 224 ALA A N 1
ATOM 1630 C CA . ALA A 1 224 ? -8.361 10.659 -6.755 1.00 98.31 224 ALA A CA 1
ATOM 1631 C C . ALA A 1 224 ? -9.349 9.812 -5.943 1.00 98.31 224 ALA A C 1
ATOM 1633 O O . ALA A 1 224 ? -10.313 9.282 -6.499 1.00 98.31 224 ALA A O 1
ATOM 1634 N N . PHE A 1 225 ? -9.162 9.731 -4.625 1.00 98.50 225 PHE A N 1
ATOM 1635 C CA . PHE A 1 225 ? -10.051 8.980 -3.741 1.00 98.50 225 PHE A CA 1
ATOM 1636 C C . PHE A 1 225 ? -11.425 9.642 -3.589 1.00 98.50 225 PHE A C 1
ATOM 1638 O O . PHE A 1 225 ? -12.431 8.937 -3.585 1.00 98.50 225 PHE A O 1
ATOM 1645 N N . ALA A 1 226 ? -11.505 10.976 -3.575 1.00 97.44 226 ALA A N 1
ATOM 1646 C CA . ALA A 1 226 ? -12.779 11.694 -3.635 1.00 97.44 226 ALA A CA 1
ATOM 1647 C C . ALA A 1 226 ? -13.567 11.364 -4.916 1.00 97.44 226 ALA A C 1
ATOM 1649 O O . ALA A 1 226 ? -14.773 11.117 -4.868 1.00 97.44 226 ALA A O 1
ATOM 1650 N N . ARG A 1 227 ? -12.891 11.300 -6.073 1.00 97.44 227 ARG A N 1
ATOM 1651 C CA . ARG A 1 227 ? -13.511 10.863 -7.336 1.00 97.44 227 ARG A CA 1
ATOM 1652 C C . ARG A 1 227 ? -13.973 9.409 -7.266 1.00 97.44 227 ARG A C 1
ATOM 1654 O O . ARG A 1 227 ? -15.093 9.123 -7.685 1.00 97.44 227 ARG A O 1
ATOM 1661 N N . ALA A 1 228 ? -13.156 8.513 -6.712 1.00 97.94 228 ALA A N 1
ATOM 1662 C CA . ALA A 1 228 ? -13.509 7.104 -6.542 1.00 97.94 228 ALA A CA 1
ATOM 1663 C C . ALA A 1 228 ? -14.725 6.910 -5.614 1.00 97.94 228 ALA A C 1
ATOM 1665 O O . ALA A 1 228 ? -15.590 6.084 -5.914 1.00 97.94 228 ALA A O 1
ATOM 1666 N N . ALA A 1 229 ? -14.823 7.691 -4.534 1.00 97.69 229 ALA A N 1
ATOM 1667 C CA . ALA A 1 229 ? -15.975 7.706 -3.635 1.00 97.69 229 ALA A CA 1
ATOM 1668 C C . ALA A 1 229 ? -17.232 8.243 -4.341 1.00 97.69 229 ALA A C 1
ATOM 1670 O O . ALA A 1 229 ? -18.270 7.580 -4.352 1.00 97.69 229 ALA A O 1
ATOM 1671 N N . LYS A 1 230 ? -17.124 9.393 -5.022 1.00 97.62 230 LYS A N 1
ATOM 1672 C CA . LYS A 1 230 ? -18.232 10.003 -5.774 1.00 97.62 230 LYS A CA 1
ATOM 1673 C C . LYS A 1 230 ? -18.777 9.081 -6.867 1.00 97.62 230 LYS A C 1
ATOM 1675 O O . LYS A 1 230 ? -19.990 8.977 -7.018 1.00 97.62 230 LYS A O 1
ATOM 1680 N N . ALA A 1 231 ? -17.905 8.388 -7.603 1.00 96.88 231 ALA A N 1
ATOM 1681 C CA . ALA A 1 231 ? -18.304 7.427 -8.636 1.00 96.88 231 ALA A CA 1
ATOM 1682 C C . ALA A 1 231 ? -19.130 6.251 -8.080 1.00 96.88 231 ALA A C 1
ATOM 1684 O O . ALA A 1 231 ? -19.882 5.626 -8.819 1.00 96.88 231 ALA A O 1
ATOM 1685 N N . ARG A 1 232 ? -19.018 5.976 -6.775 1.00 96.75 232 ARG A N 1
ATOM 1686 C CA . ARG A 1 232 ? -19.788 4.956 -6.048 1.00 96.75 232 ARG A CA 1
ATOM 1687 C C . ARG A 1 232 ? -21.019 5.526 -5.333 1.00 96.75 232 ARG A C 1
ATOM 1689 O O . ARG A 1 232 ? -21.640 4.820 -4.549 1.00 96.75 232 ARG A O 1
ATOM 1696 N N . GLY A 1 233 ? -21.359 6.798 -5.557 1.00 97.19 233 GLY A N 1
ATOM 1697 C CA . GLY A 1 233 ? -22.473 7.466 -4.878 1.00 97.19 233 GLY A CA 1
ATOM 1698 C C . GLY A 1 233 ? -22.240 7.700 -3.382 1.00 97.19 233 GLY A C 1
ATOM 1699 O O . GLY A 1 233 ? -23.199 7.891 -2.638 1.00 97.19 233 GLY A O 1
ATOM 1700 N N . LEU A 1 234 ? -20.984 7.670 -2.925 1.00 96.94 234 LEU A N 1
ATOM 1701 C CA . LEU A 1 234 ? -20.641 7.843 -1.517 1.00 96.94 234 LEU A CA 1
ATOM 1702 C C . LEU A 1 234 ? -20.451 9.321 -1.171 1.00 96.94 234 LEU A C 1
ATOM 1704 O O . LEU A 1 234 ? -19.901 10.102 -1.951 1.00 96.94 234 LEU A O 1
ATOM 1708 N N . GLN A 1 235 ? -20.867 9.679 0.042 1.00 94.19 235 GLN A N 1
ATOM 1709 C CA . GLN A 1 235 ? -20.490 10.937 0.679 1.00 94.19 235 GLN A CA 1
ATOM 1710 C C . GLN A 1 235 ? -19.022 10.851 1.124 1.00 94.19 235 GLN A C 1
ATOM 1712 O O . GLN A 1 235 ? -18.568 9.801 1.587 1.00 94.19 235 GLN A O 1
ATOM 1717 N N . PHE A 1 236 ? -18.285 11.950 0.994 1.00 95.56 236 PHE A N 1
ATOM 1718 C CA . PHE A 1 236 ? -16.919 12.086 1.493 1.00 95.56 236 PHE A CA 1
ATOM 1719 C C . PHE A 1 236 ? -16.713 13.502 2.031 1.00 95.56 236 PHE A C 1
ATOM 1721 O O . PHE A 1 236 ? -17.376 14.442 1.588 1.00 95.56 236 PHE A O 1
ATOM 1728 N N . ASP A 1 237 ? -15.778 13.656 2.960 1.00 94.88 237 ASP A N 1
ATOM 1729 C CA . ASP A 1 237 ? -15.382 14.946 3.519 1.00 94.88 237 ASP A CA 1
ATOM 1730 C C . ASP A 1 237 ? -13.849 15.075 3.580 1.00 94.88 237 ASP A C 1
ATOM 1732 O O . ASP A 1 237 ? -13.105 14.303 2.964 1.00 94.88 237 ASP A O 1
ATOM 1736 N N . SER A 1 238 ? -13.351 16.081 4.301 1.00 93.12 238 SER A N 1
ATOM 1737 C CA . SER A 1 238 ? -11.914 16.309 4.475 1.00 93.12 238 SER A CA 1
ATOM 1738 C C . SER A 1 238 ? -11.205 15.218 5.292 1.00 93.12 238 SER A C 1
ATOM 1740 O O . SER A 1 238 ? -9.978 15.114 5.210 1.00 93.12 238 SER A O 1
ATOM 1742 N N . SER A 1 239 ? -11.945 14.396 6.042 1.00 96.06 239 SER A N 1
ATOM 1743 C CA . SER A 1 239 ? -11.432 13.284 6.849 1.00 96.06 239 SER A CA 1
ATOM 1744 C C . SER A 1 239 ? -11.392 11.958 6.087 1.00 96.06 239 SER A C 1
ATOM 1746 O O . SER A 1 239 ? -10.587 11.091 6.424 1.00 96.06 239 SER A O 1
ATOM 1748 N N . GLY A 1 240 ? -12.231 11.783 5.060 1.00 97.44 240 GLY A N 1
ATOM 1749 C CA . GLY A 1 240 ? -12.286 10.570 4.246 1.00 97.44 240 GLY A CA 1
ATOM 1750 C C . GLY A 1 240 ? -13.709 10.149 3.885 1.00 97.44 240 GLY A C 1
ATOM 1751 O O . GLY A 1 240 ? -14.572 10.986 3.631 1.00 97.44 240 GLY A O 1
ATOM 1752 N N . PHE A 1 241 ? -13.944 8.839 3.814 1.00 98.44 241 PHE A N 1
ATOM 1753 C CA . PHE A 1 241 ? -15.243 8.248 3.482 1.00 98.44 241 PHE A CA 1
ATOM 1754 C C . PHE A 1 241 ? -15.365 6.820 4.029 1.00 98.44 241 PHE A C 1
ATOM 1756 O O . PHE A 1 241 ? -14.420 6.232 4.555 1.00 98.44 241 PHE A O 1
ATOM 1763 N N . SER A 1 242 ? -16.558 6.243 3.937 1.00 98.06 242 SER A N 1
ATOM 1764 C CA . SER A 1 242 ? -16.811 4.851 4.314 1.00 98.06 242 SER A CA 1
ATOM 1765 C C . SER A 1 242 ? -17.580 4.152 3.210 1.00 98.06 242 SER A C 1
ATOM 1767 O O . SER A 1 242 ? -18.488 4.734 2.620 1.00 98.06 242 SER A O 1
ATOM 1769 N N . VAL A 1 243 ? -17.217 2.903 2.940 1.00 97.44 243 VAL A N 1
ATOM 1770 C CA . VAL A 1 243 ? -17.889 2.084 1.936 1.00 97.44 243 VAL A CA 1
ATOM 1771 C C . VAL A 1 243 ? -18.694 0.993 2.644 1.00 97.44 243 VAL A C 1
ATOM 1773 O O . VAL A 1 243 ? -18.099 0.194 3.370 1.00 97.44 243 VAL A O 1
ATOM 1776 N N . PRO A 1 244 ? -20.026 0.939 2.472 1.00 96.00 244 PRO A N 1
ATOM 1777 C CA . PRO A 1 244 ? -20.842 -0.137 3.026 1.00 96.00 244 PRO A CA 1
ATOM 1778 C C . PRO A 1 244 ? -20.426 -1.509 2.482 1.00 96.00 244 PRO A C 1
ATOM 1780 O O . PRO A 1 244 ? -20.187 -1.665 1.284 1.00 96.00 244 PRO A O 1
ATOM 1783 N N . LEU A 1 245 ? -20.374 -2.507 3.364 1.00 91.81 245 LEU A N 1
ATOM 1784 C CA . LEU A 1 245 ? -20.172 -3.909 3.008 1.00 91.81 245 LEU A CA 1
ATOM 1785 C C . LEU A 1 245 ? -21.559 -4.549 2.867 1.00 91.81 245 LEU A C 1
ATOM 1787 O O . LEU A 1 245 ? -22.110 -5.070 3.835 1.00 91.81 245 LEU A O 1
ATOM 1791 N N . ALA A 1 246 ? -22.162 -4.378 1.690 1.00 79.69 246 ALA A N 1
ATOM 1792 C CA . ALA A 1 246 ? -23.366 -5.101 1.282 1.00 79.69 246 ALA A CA 1
ATOM 1793 C C . ALA A 1 246 ? -23.000 -6.475 0.711 1.00 79.69 246 ALA A C 1
ATOM 1795 O O . ALA A 1 246 ? -21.930 -6.562 0.050 1.00 79.69 246 ALA A O 1
#

Radius of gyration: 16.9 Å; chains: 1; bounding box: 44×43×41 Å

Foldseek 3Di:
DFWAAEWEFEDPVQHFDQQQDDGPVWDAAAEGEAQADLDAPRRQAQDDDDRSPSVCVLCVVQVRRVVQRVQSLVQCCVVPNHCPCVVCNNPPDPDHPFAWTKTFDDDDVVRHPPSHGIYTYGYDDQDAQQADPDLQSLLQRLLRVLVNQLVCVVVVNHHQEYEDDQHCLPPSCPRHNDSLVNLLSSLLSNVVSNLVNCLVPVVCSRYHYYHGFGLDCPTSSNSNNVSSQVVVVWDADSTGTIGDND

Secondary structure (DSSP, 8-state):
--EEEEEEE--TTSSPPPTTSPPSS-SS-EEEEEE---STTSTT-S-SSHHHHHHHHHHHHTT-HHHHHHHHHHHHHHHH-TTHHHHHHHS--SS----EEEEEPP-BTTTB-TTEEEEEEE-PPPPBTTB-S-HHHHHHHHHHHHHHHHHHHHTT----EEEE--TTSSGGGTT-S-HHHHHHHHHHHHHHHHHHHHHH-GGGGGSEEEEE--SSTT-HHHHHHHHHHHHTT--B-SSEEEEE--